Protein AF-0000000066011847 (afdb_homodimer)

pLDDT: mean 89.27, std 14.29, range [45.44, 98.94]

Foldseek 3Di:
DEEEAEEEEADADDPVVVVCVQQVDPLWPDKDKDWDFAADDPPVDPPQWWAKDADVVQLRVQLVVLLVVLVVVAPWRYWYWYAYGGIHGGGGTGIMIMTTDNDHVSRVVSRLSSVLCCLAPRGMWIWDQDPVGTDTDHHDPVSVVSCVVVD/DEEEAEEEEADADDPVVVVCVQQVDPLFPDKDKDWDFAADDPPVDPPQWWAKDADVVQLRVQLVVLLVVLVVVAPWRYWYWYAYGGIHGGGGTGIMIMTTDNDHVSRVVSRLSSVLCCLAPRGMWIWDQDPVGTDIDHHDPVSVVSCVVVD

Secondary structure (DSSP, 8-state):
--EEEEEEESSPP-HHHHHHHHH-STT--EEEEEEEE------SS---EEEEEE-HHHHHHHHHHHHHHHHHHS--SEEEEEEE-EEEETT-EEEEEEEEESSHHHHHHHHHHHHHHHHHHS-EEEEEEETTEEEEE---HHHHHHGGGG-/--EEEEEEESSPP-HHHHHHHHH-STT--EEEEEEEEPPP---SS---EEEEEE-HHHHHHHHHHHHHHHHHHS--SEEEEEEE-EEEETT-EEEEEEEEESSHHHHHHHHHHHHHHHHHHS-EEEEEEETTEEEEE---HHHHHHGGGG-

Radius of gyration: 20.23 Å; Cα contacts (8 Å, |Δi|>4): 617; chains: 2; bounding box: 44×66×40 Å

Sequence (302 aa):
MQQSVIEVQQAPFDQHAIYQWLSEPHSVGATTIFVGKVREMNLGDNVSGLYLEHYPAMTKKALQEIVNQARQRWELQRIAVIHRIGQLHTGDEIVLVGVSSAHRGDAYLANEFIMDYLKTKAPFWKRETTAEGERWIESRESDEQQLEKWRMQQSVIEVQQAPFDQHAIYQWLSEPHSVGATTIFVGKVREMNLGDNVSGLYLEHYPAMTKKALQEIVNQARQRWELQRIAVIHRIGQLHTGDEIVLVGVSSAHRGDAYLANEFIMDYLKTKAPFWKRETTAEGERWIESRESDEQQLEKWR

Structure (mmCIF, N/CA/C/O backbone):
data_AF-0000000066011847-model_v1
#
loop_
_entity.id
_entity.type
_entity.pdbx_description
1 polymer 'Molybdopterin synthase catalytic subunit'
#
loop_
_atom_site.group_PDB
_atom_site.id
_atom_site.type_symbol
_atom_site.label_atom_id
_atom_site.label_alt_id
_atom_site.label_comp_id
_atom_site.label_asym_id
_atom_site.label_entity_id
_atom_site.label_seq_id
_atom_site.pdbx_PDB_ins_code
_atom_site.Cartn_x
_atom_site.Cartn_y
_atom_site.Cartn_z
_atom_site.occupancy
_atom_site.B_iso_or_equiv
_atom_site.auth_seq_id
_atom_site.auth_comp_id
_atom_site.auth_asym_id
_atom_site.auth_atom_id
_atom_site.pdbx_PDB_model_num
ATOM 1 N N . MET A 1 1 ? -20.625 -2.756 2.096 1 66.56 1 MET A N 1
ATOM 2 C CA . MET A 1 1 ? -21.016 -1.365 2.311 1 66.56 1 MET A CA 1
ATOM 3 C C . MET A 1 1 ? -19.797 -0.445 2.254 1 66.56 1 MET A C 1
ATOM 5 O O . MET A 1 1 ? -18.688 -0.847 2.619 1 66.56 1 MET A O 1
ATOM 9 N N . GLN A 1 2 ? -19.875 0.641 1.473 1 77.31 2 GLN A N 1
ATOM 10 C CA . GLN A 1 2 ? -18.875 1.692 1.34 1 77.31 2 GLN A CA 1
ATOM 11 C C . GLN A 1 2 ? -18.734 2.479 2.641 1 77.31 2 GLN A C 1
ATOM 13 O O . GLN A 1 2 ? -19.641 3.201 3.041 1 77.31 2 GLN A O 1
ATOM 18 N N . GLN A 1 3 ? -17.625 2.146 3.393 1 93.94 3 GLN A N 1
ATOM 19 C CA . GLN A 1 3 ? -17.359 2.799 4.672 1 93.94 3 GLN A CA 1
ATOM 20 C C . GLN A 1 3 ? -16 3.496 4.66 1 93.94 3 GLN A C 1
ATOM 22 O O . GLN A 1 3 ? -15.094 3.088 3.932 1 93.94 3 GLN A O 1
ATOM 27 N N . SER A 1 4 ? -15.992 4.609 5.379 1 98.12 4 SER A N 1
ATOM 28 C CA . SER A 1 4 ? -14.727 5.316 5.531 1 98.12 4 SER A CA 1
ATOM 29 C C . SER A 1 4 ? -14.461 5.664 6.992 1 98.12 4 SER A C 1
ATOM 31 O O . SER A 1 4 ? -15.391 5.973 7.738 1 98.12 4 SER A O 1
ATOM 33 N N . VAL A 1 5 ? -13.242 5.559 7.375 1 98.38 5 VAL A N 1
ATOM 34 C CA . VAL A 1 5 ? -12.75 6.09 8.641 1 98.38 5 VAL A CA 1
ATOM 35 C C . VAL A 1 5 ? -11.781 7.234 8.383 1 98.38 5 VAL A C 1
ATOM 37 O O . VAL A 1 5 ? -10.773 7.059 7.688 1 98.38 5 VAL A O 1
ATOM 40 N N . ILE A 1 6 ? -12.086 8.391 8.82 1 98.44 6 ILE A N 1
ATOM 41 C CA . ILE A 1 6 ? -11.234 9.57 8.703 1 98.44 6 ILE A CA 1
ATOM 42 C C . ILE A 1 6 ? -10.961 10.148 10.094 1 98.44 6 ILE A C 1
ATOM 44 O O . ILE A 1 6 ? -11.875 10.641 10.758 1 98.44 6 ILE A O 1
ATOM 48 N N . GLU A 1 7 ? -9.695 10.102 10.516 1 98.25 7 GLU A N 1
ATOM 49 C CA . GLU A 1 7 ? -9.352 10.539 11.867 1 98.25 7 GLU A CA 1
ATOM 50 C C . GLU A 1 7 ? -8.094 11.398 11.867 1 98.25 7 GLU A C 1
ATOM 52 O O . GLU A 1 7 ? -7.137 11.109 11.141 1 98.25 7 GLU A O 1
ATOM 57 N N . VAL A 1 8 ? -8.102 12.43 12.562 1 98.25 8 VAL A N 1
ATOM 58 C CA . VAL A 1 8 ? -6.941 13.227 12.945 1 98.25 8 VAL A CA 1
ATOM 59 C C . VAL A 1 8 ? -6.73 13.141 14.461 1 98.25 8 VAL A C 1
ATOM 61 O O . VAL A 1 8 ? -7.598 13.539 15.234 1 98.25 8 VAL A O 1
ATOM 64 N N . GLN A 1 9 ? -5.523 12.633 14.852 1 98.31 9 GLN A N 1
ATOM 65 C CA . GLN A 1 9 ? -5.367 12.297 16.266 1 98.31 9 GLN A CA 1
ATOM 66 C C . GLN A 1 9 ? -3.912 12.422 16.703 1 98.31 9 GLN A C 1
ATOM 68 O O . GLN A 1 9 ? -3.008 12.461 15.859 1 98.31 9 GLN A O 1
ATOM 73 N N . GLN A 1 10 ? -3.654 12.5 18 1 98 10 GLN A N 1
ATOM 74 C CA . GLN A 1 10 ? -2.295 12.523 18.531 1 98 10 GLN A CA 1
ATOM 75 C C . GLN A 1 10 ? -1.758 11.109 18.719 1 98 10 GLN A C 1
ATOM 77 O O . GLN A 1 10 ? -0.577 10.844 18.484 1 98 10 GLN A O 1
ATOM 82 N N . ALA A 1 11 ? -2.57 10.203 19.125 1 98.44 11 ALA A N 1
ATOM 83 C CA . ALA A 1 11 ? -2.176 8.852 19.5 1 98.44 11 ALA A CA 1
ATOM 84 C C . ALA A 1 11 ? -1.738 8.055 18.266 1 98.44 11 ALA A C 1
ATOM 86 O O . ALA A 1 11 ? -2.24 8.281 17.172 1 98.44 11 ALA A O 1
ATOM 87 N N . PRO A 1 12 ? -0.829 7.094 18.516 1 98.5 12 PRO A N 1
ATOM 88 C CA . PRO A 1 12 ? -0.476 6.207 17.406 1 98.5 12 PRO A CA 1
ATOM 89 C C . PRO A 1 12 ? -1.679 5.438 16.859 1 98.5 12 PRO A C 1
ATOM 91 O O . PRO A 1 12 ? -2.666 5.242 17.562 1 98.5 12 PRO A O 1
ATOM 94 N N . PHE A 1 13 ? -1.688 5.133 15.633 1 98.62 13 PHE A N 1
ATOM 95 C CA . PHE A 1 13 ? -2.691 4.242 15.062 1 98.62 13 PHE A CA 1
ATOM 96 C C . PHE A 1 13 ? -2.166 2.814 14.992 1 98.62 13 PHE A C 1
ATOM 98 O O . PHE A 1 13 ? -0.959 2.584 15.102 1 98.62 13 PHE A O 1
ATOM 105 N N . ASP A 1 14 ? -3.113 1.874 14.867 1 98.62 14 ASP A N 1
ATOM 106 C CA . ASP A 1 14 ? -2.82 0.449 14.75 1 98.62 14 ASP A CA 1
ATOM 107 C C . ASP A 1 14 ? -3.004 -0.036 13.32 1 98.62 14 ASP A C 1
ATOM 109 O O . ASP A 1 14 ? -4.117 -0.376 12.906 1 98.62 14 ASP A O 1
ATOM 113 N N . GLN A 1 15 ? -1.921 -0.114 12.609 1 98.5 15 GLN A N 1
ATOM 114 C CA . GLN A 1 15 ? -1.933 -0.478 11.195 1 98.5 15 GLN A CA 1
ATOM 115 C C . GLN A 1 15 ? -2.559 -1.854 10.984 1 98.5 15 GLN A C 1
ATOM 117 O O . GLN A 1 15 ? -3.273 -2.074 10.008 1 98.5 15 GLN A O 1
ATOM 122 N N . HIS A 1 16 ? -2.295 -2.768 11.883 1 98.5 16 HIS A N 1
ATOM 123 C CA . HIS A 1 16 ? -2.811 -4.129 11.766 1 98.5 16 HIS A CA 1
ATOM 124 C C . HIS A 1 16 ? -4.328 -4.156 11.914 1 98.5 16 HIS A C 1
ATOM 126 O O . HIS A 1 16 ? -5.02 -4.801 11.117 1 98.5 16 HIS A O 1
ATOM 132 N N . ALA A 1 17 ? -4.844 -3.482 12.898 1 98.75 17 ALA A N 1
ATOM 133 C CA . ALA A 1 17 ? -6.289 -3.408 13.102 1 98.75 17 ALA A CA 1
ATOM 134 C C . ALA A 1 17 ? -6.98 -2.777 11.898 1 98.75 17 ALA A C 1
ATOM 136 O O . ALA A 1 17 ? -8.062 -3.215 11.492 1 98.75 17 ALA A O 1
ATOM 137 N N . ILE A 1 18 ? -6.379 -1.786 11.336 1 98.81 18 ILE A N 1
ATOM 138 C CA . ILE A 1 18 ? -6.945 -1.097 10.18 1 98.81 18 ILE A CA 1
ATOM 139 C C . ILE A 1 18 ? -6.957 -2.035 8.969 1 98.81 18 ILE A C 1
ATOM 141 O O . ILE A 1 18 ? -7.941 -2.094 8.234 1 98.81 18 ILE A O 1
ATOM 145 N N . TYR A 1 19 ? -5.895 -2.799 8.797 1 98.81 19 TYR A N 1
ATOM 146 C CA . TYR A 1 19 ? -5.855 -3.77 7.707 1 98.81 19 TYR A CA 1
ATOM 147 C C . TYR A 1 19 ? -6.996 -4.773 7.832 1 98.81 19 TYR A C 1
ATOM 149 O O . TYR A 1 19 ? -7.68 -5.074 6.852 1 98.81 19 TYR A O 1
ATOM 157 N N . GLN A 1 20 ? -7.129 -5.273 9.031 1 98.5 20 GLN A N 1
ATOM 158 C CA . GLN A 1 20 ? -8.18 -6.258 9.258 1 98.5 20 GLN A CA 1
ATOM 159 C C . GLN A 1 20 ? -9.555 -5.688 8.906 1 98.5 20 GLN A C 1
ATOM 161 O O . GLN A 1 20 ? -10.375 -6.367 8.281 1 98.5 20 GLN A O 1
ATOM 166 N N . TRP A 1 21 ? -9.766 -4.48 9.344 1 98.62 21 TRP A N 1
ATOM 167 C CA . TRP A 1 21 ? -11.039 -3.816 9.062 1 98.62 21 TRP A CA 1
ATOM 168 C C . TRP A 1 21 ? -11.219 -3.609 7.559 1 98.62 21 TRP A C 1
ATOM 170 O O . TRP A 1 21 ? -12.297 -3.879 7.016 1 98.62 21 TRP A O 1
ATOM 180 N N . LEU A 1 22 ? -10.188 -3.164 6.836 1 98.62 22 LEU A N 1
ATOM 181 C CA . LEU A 1 22 ? -10.234 -2.898 5.402 1 98.62 22 LEU A CA 1
ATOM 182 C C . LEU A 1 22 ? -10.562 -4.168 4.625 1 98.62 22 LEU A C 1
ATOM 184 O O . LEU A 1 22 ? -11.289 -4.129 3.629 1 98.62 22 LEU A O 1
ATOM 188 N N . SER A 1 23 ? -9.984 -5.266 5.051 1 97.81 23 SER A N 1
ATOM 189 C CA . SER A 1 23 ? -9.984 -6.492 4.258 1 97.81 23 SER A CA 1
ATOM 190 C C . SER A 1 23 ? -11.156 -7.391 4.633 1 97.81 23 SER A C 1
ATOM 192 O O . SER A 1 23 ? -11.344 -8.453 4.039 1 97.81 23 SER A O 1
ATOM 194 N N . GLU A 1 24 ? -11.93 -7.016 5.559 1 96.12 24 GLU A N 1
ATOM 195 C CA . GLU A 1 24 ? -12.945 -7.859 6.184 1 96.12 24 GLU A CA 1
ATOM 196 C C . GLU A 1 24 ? -14.039 -8.234 5.188 1 96.12 24 GLU A C 1
ATOM 198 O O . GLU A 1 24 ? -14.469 -9.391 5.141 1 96.12 24 GLU A O 1
ATOM 203 N N . PRO A 1 25 ? -14.562 -7.27 4.363 1 93.56 25 PRO A N 1
ATOM 204 C CA . PRO A 1 25 ? -15.664 -7.652 3.479 1 93.56 25 PRO A CA 1
ATOM 205 C C . PRO A 1 25 ? -15.273 -8.75 2.488 1 93.56 25 PRO A C 1
ATOM 207 O O . PRO A 1 25 ? -14.148 -8.75 1.978 1 93.56 25 PRO A O 1
ATOM 210 N N . HIS A 1 26 ? -16.141 -9.586 2.137 1 89.06 26 HIS A N 1
ATOM 211 C CA . HIS A 1 26 ? -15.875 -10.734 1.275 1 89.06 26 HIS A CA 1
ATOM 212 C C . HIS A 1 26 ? -15.594 -10.289 -0.157 1 89.06 26 HIS A C 1
ATOM 214 O O . HIS A 1 26 ? -14.938 -11.016 -0.915 1 89.06 26 HIS A O 1
ATOM 220 N N . SER A 1 27 ? -16.094 -9.164 -0.453 1 92.12 27 SER A N 1
ATOM 221 C CA . SER A 1 27 ? -15.961 -8.672 -1.823 1 92.12 27 SER A CA 1
ATOM 222 C C . SER A 1 27 ? -14.578 -8.086 -2.074 1 92.12 27 SER A C 1
ATOM 224 O O . SER A 1 27 ? -14.2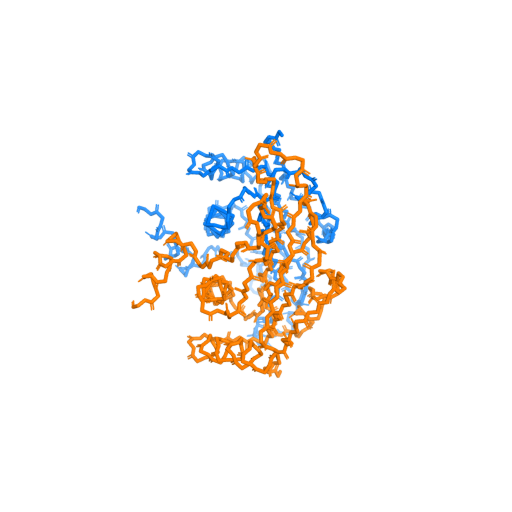5 -7.719 -3.203 1 92.12 27 SER A O 1
ATOM 226 N N . VAL A 1 28 ? -13.773 -8.023 -1.027 1 96 28 VAL A N 1
ATOM 227 C CA . VAL A 1 28 ? -12.453 -7.41 -1.162 1 96 28 VAL A CA 1
ATOM 228 C C . VAL A 1 28 ? -11.492 -8.391 -1.828 1 96 28 VAL A C 1
ATOM 230 O O . VAL A 1 28 ? -11.297 -9.508 -1.341 1 96 28 VAL A O 1
ATOM 233 N N . GLY A 1 29 ? -10.914 -7.926 -2.936 1 97 29 GLY A N 1
ATOM 234 C CA . GLY A 1 29 ? -9.867 -8.672 -3.604 1 97 29 GLY A CA 1
ATOM 235 C C . GLY A 1 29 ? -8.5 -8.031 -3.471 1 97 29 GLY A C 1
ATOM 236 O O . GLY A 1 29 ? -7.477 -8.672 -3.723 1 97 29 GLY A O 1
ATOM 237 N N . ALA A 1 30 ? -8.516 -6.758 -3.088 1 98.44 30 ALA A N 1
ATOM 238 C CA . ALA A 1 30 ? -7.273 -5.992 -3.029 1 98.44 30 ALA A CA 1
ATOM 239 C C . ALA A 1 30 ? -7.309 -4.98 -1.886 1 98.44 30 ALA A C 1
ATOM 241 O O . ALA A 1 30 ? -8.312 -4.293 -1.686 1 98.44 30 ALA A O 1
ATOM 242 N N . THR A 1 31 ? -6.266 -4.906 -1.14 1 98.88 31 THR A N 1
ATOM 243 C CA . THR A 1 31 ? -6.066 -3.887 -0.115 1 98.88 31 THR A CA 1
ATOM 244 C C . THR A 1 31 ? -4.691 -3.246 -0.248 1 98.88 31 THR A C 1
ATOM 246 O O . THR A 1 31 ? -3.68 -3.947 -0.348 1 98.88 31 THR A O 1
ATOM 249 N N . THR A 1 32 ? -4.637 -1.95 -0.307 1 98.94 32 THR A N 1
ATOM 250 C CA . THR A 1 32 ? -3.391 -1.19 -0.293 1 98.94 32 THR A CA 1
ATOM 251 C C . THR A 1 32 ? -3.318 -0.294 0.939 1 98.94 32 THR A C 1
ATOM 253 O O . THR A 1 32 ? -4.266 0.437 1.239 1 98.94 32 THR A O 1
ATOM 256 N N . ILE A 1 33 ? -2.227 -0.355 1.634 1 98.94 33 ILE A N 1
ATOM 257 C CA . ILE A 1 33 ? -1.988 0.506 2.787 1 98.94 33 ILE A CA 1
ATOM 258 C C . ILE A 1 33 ? -0.671 1.257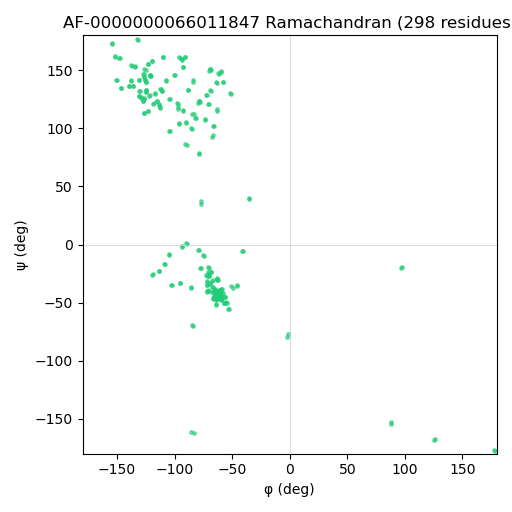 2.607 1 98.94 33 ILE A C 1
ATOM 260 O O . ILE A 1 33 ? 0.341 0.665 2.227 1 98.94 33 ILE A O 1
ATOM 264 N N . PHE A 1 34 ? -0.691 2.48 2.803 1 98.94 34 PHE A N 1
ATOM 265 C CA . PHE A 1 34 ? 0.484 3.34 2.887 1 98.94 34 PHE A CA 1
ATOM 266 C C . PHE A 1 34 ? 0.661 3.879 4.301 1 98.94 34 PHE A C 1
ATOM 268 O O . PHE A 1 34 ? -0.304 4.328 4.926 1 98.94 34 PHE A O 1
ATOM 275 N N . VAL A 1 35 ? 1.83 3.828 4.801 1 98.94 35 VAL A N 1
ATOM 276 C CA . VAL A 1 35 ? 2.174 4.457 6.07 1 98.94 35 VAL A CA 1
ATOM 277 C C . VAL A 1 35 ? 3.385 5.367 5.887 1 98.94 35 VAL A C 1
ATOM 279 O O . VAL A 1 35 ? 4.426 4.934 5.387 1 98.94 35 VAL A O 1
ATOM 282 N N . GLY A 1 36 ? 3.225 6.566 6.277 1 98.5 36 GLY A N 1
ATOM 283 C CA . GLY A 1 36 ? 4.324 7.52 6.293 1 98.5 36 GLY A CA 1
ATOM 284 C C . GLY A 1 36 ? 4.922 7.715 7.676 1 98.5 36 GLY A C 1
ATOM 285 O O . GLY A 1 36 ? 4.207 7.684 8.68 1 98.5 36 GLY A O 1
ATOM 286 N N . LYS A 1 37 ? 6.191 7.941 7.711 1 97 37 LYS A N 1
ATOM 287 C CA . LYS A 1 37 ? 6.918 8.188 8.953 1 97 37 LYS A CA 1
ATOM 288 C C . LYS A 1 37 ? 7.656 9.523 8.906 1 97 37 LYS A C 1
ATOM 290 O O . LYS A 1 37 ? 8.008 10 7.824 1 97 37 LYS A O 1
ATOM 295 N N . VAL A 1 38 ? 7.887 10.039 10.117 1 93.25 38 VAL A N 1
ATOM 296 C CA . VAL A 1 38 ? 8.719 11.227 10.242 1 93.25 38 VAL A CA 1
ATOM 297 C C . VAL A 1 38 ? 10.172 10.875 9.938 1 93.25 38 VAL A C 1
ATOM 299 O O . VAL A 1 38 ? 10.75 9.984 10.562 1 93.25 38 VAL A O 1
ATOM 302 N N . ARG A 1 39 ? 10.742 11.539 8.938 1 85.38 39 ARG A N 1
ATOM 303 C CA . ARG A 1 39 ? 12.125 11.266 8.57 1 85.38 39 ARG A CA 1
ATOM 304 C C . ARG A 1 39 ? 13.086 12.211 9.281 1 85.38 39 ARG A C 1
ATOM 306 O O . ARG A 1 39 ? 12.68 13.266 9.766 1 85.38 39 ARG A O 1
ATOM 313 N N . GLU A 1 40 ? 14.344 11.617 9.281 1 72.62 40 GLU A N 1
ATOM 314 C CA . GLU A 1 40 ? 15.391 12.461 9.844 1 72.62 40 GLU A CA 1
ATOM 315 C C . GLU A 1 40 ? 15.586 13.727 9.016 1 72.62 40 GLU A C 1
ATOM 317 O O . GLU A 1 40 ? 15.609 13.672 7.785 1 72.62 40 GLU A O 1
ATOM 322 N N . MET A 1 41 ? 15.32 14.898 9.523 1 57.75 41 MET A N 1
ATOM 323 C CA . MET A 1 41 ? 15.594 16.172 8.867 1 57.75 41 MET A CA 1
ATOM 324 C C . MET A 1 41 ? 16.984 16.672 9.211 1 57.75 41 MET A C 1
ATOM 326 O O . MET A 1 41 ? 17.406 16.609 10.367 1 57.75 41 MET A O 1
ATOM 330 N N . ASN A 1 42 ? 17.969 16.234 8.477 1 51.66 42 ASN A N 1
ATOM 331 C CA . ASN A 1 42 ? 19.312 16.703 8.773 1 51.66 42 ASN A CA 1
ATOM 332 C C . ASN A 1 42 ? 19.312 18.156 9.234 1 51.66 42 ASN A C 1
ATOM 334 O O . ASN A 1 42 ? 19.625 19.062 8.461 1 51.66 42 ASN A O 1
ATOM 338 N N . LEU A 1 43 ? 18.469 18.594 9.969 1 49.94 43 LEU A N 1
ATOM 339 C CA . LEU A 1 43 ? 18.688 19.969 10.367 1 49.94 43 LEU A CA 1
ATOM 340 C C . LEU A 1 43 ? 19.828 20.062 11.383 1 49.94 43 LEU A C 1
ATOM 342 O O . LEU A 1 43 ? 20.016 19.172 12.203 1 49.94 43 LEU A O 1
ATOM 346 N N . GLY A 1 44 ? 20.906 20.547 10.984 1 45.62 44 GLY A N 1
ATOM 347 C CA . GLY A 1 44 ? 22.031 20.875 11.828 1 45.62 44 GLY A CA 1
ATOM 348 C C . GLY A 1 44 ? 21.781 20.609 13.297 1 45.62 44 GLY A C 1
ATOM 349 O O . GLY A 1 44 ? 22.609 19.984 13.969 1 45.62 44 GLY A O 1
ATOM 350 N N . ASP A 1 45 ? 21 21.547 13.914 1 48.72 45 ASP A N 1
ATOM 351 C CA . ASP A 1 45 ? 20.781 21.422 15.352 1 48.72 45 ASP A CA 1
ATOM 352 C C . ASP A 1 45 ? 19.891 20.219 15.672 1 48.72 45 ASP A C 1
ATOM 354 O O . ASP A 1 45 ? 19.094 19.797 14.836 1 48.72 45 ASP A O 1
ATOM 358 N N . ASN A 1 46 ? 20 19.484 16.859 1 48.38 46 ASN A N 1
ATOM 359 C CA . ASN A 1 46 ? 19.469 18.281 17.5 1 48.38 46 ASN A CA 1
ATOM 360 C C . ASN A 1 46 ? 17.969 18.141 17.266 1 48.38 46 ASN A C 1
ATOM 362 O O . ASN A 1 46 ? 17.266 17.547 18.078 1 48.38 46 ASN A O 1
ATOM 366 N N . VAL A 1 47 ? 17.297 19.078 16.672 1 53.81 47 VAL A N 1
ATOM 367 C CA . VAL A 1 47 ? 15.859 18.906 16.844 1 53.81 47 VAL A CA 1
ATOM 368 C C . VAL A 1 47 ? 15.398 17.656 16.109 1 53.81 47 VAL A C 1
ATOM 370 O O . VAL A 1 47 ? 15.508 17.562 14.891 1 53.81 47 VAL A O 1
ATOM 373 N N . SER A 1 48 ? 15.312 16.422 16.828 1 68.38 48 SER A N 1
ATOM 374 C CA . SER A 1 48 ? 14.969 15.062 16.453 1 68.38 48 SER A CA 1
ATOM 375 C C . SER A 1 48 ? 13.461 14.891 16.297 1 68.38 48 SER A C 1
ATOM 377 O O . SER A 1 48 ? 12.875 13.953 16.828 1 68.38 48 SER A O 1
ATOM 379 N N . GLY A 1 49 ? 12.633 15.992 15.711 1 78.88 49 GLY A N 1
ATOM 380 C CA . GLY A 1 49 ? 11.203 15.789 15.57 1 78.88 49 GLY A CA 1
ATOM 381 C C . GLY A 1 49 ? 10.477 17 15.031 1 78.88 49 GLY A C 1
ATOM 382 O O . GLY A 1 49 ? 11.102 17.922 14.492 1 78.88 49 GLY A O 1
ATOM 383 N N . LEU A 1 50 ? 9.18 16.953 14.914 1 84.62 50 LEU A N 1
ATOM 384 C CA . LEU A 1 50 ? 8.328 18.047 14.438 1 84.62 50 LEU A CA 1
ATOM 385 C C . LEU A 1 50 ? 7.07 18.156 15.289 1 84.62 50 LEU A C 1
ATOM 387 O O . LEU A 1 50 ? 6.73 17.234 16.031 1 84.62 50 LEU A O 1
ATOM 391 N N . TYR A 1 51 ? 6.566 19.406 15.266 1 90.5 51 TYR A N 1
ATOM 392 C CA . TYR A 1 51 ? 5.254 19.625 15.859 1 90.5 51 TYR A CA 1
ATOM 393 C C . TYR A 1 51 ? 4.246 20.062 14.797 1 90.5 51 TYR A C 1
ATOM 395 O O . TYR A 1 51 ? 4.441 21.062 14.125 1 90.5 51 TYR A O 1
ATOM 403 N N . LEU A 1 52 ? 3.141 19.297 14.695 1 93.06 52 LEU A N 1
ATOM 404 C CA . LEU A 1 52 ? 2.139 19.547 13.672 1 93.06 52 LEU A CA 1
ATOM 405 C C . LEU A 1 52 ? 0.843 20.062 14.289 1 93.06 52 LEU A C 1
ATOM 407 O O . LEU A 1 52 ? 0.359 19.516 15.273 1 93.06 52 LEU A O 1
ATOM 411 N N . GLU A 1 53 ? 0.411 21.125 13.641 1 92.25 53 GLU A N 1
ATOM 412 C CA . GLU A 1 53 ? -0.896 21.672 14 1 92.25 53 GLU A CA 1
ATOM 413 C C . GLU A 1 53 ? -1.847 21.656 12.805 1 92.25 53 GLU A C 1
ATOM 415 O O . GLU A 1 53 ? -1.426 21.406 11.68 1 92.25 53 GLU A O 1
ATOM 420 N N . HIS A 1 54 ? -3.182 21.688 13.164 1 92.19 54 HIS A N 1
ATOM 421 C CA . HIS A 1 54 ? -4.188 21.688 12.109 1 92.19 54 HIS A CA 1
ATOM 422 C C . HIS A 1 54 ? -5.422 22.484 12.523 1 92.19 54 HIS A C 1
ATOM 424 O O . HIS A 1 54 ? -5.586 22.812 13.703 1 92.19 54 HIS A O 1
ATOM 430 N N . TYR A 1 55 ? -6.18 22.875 11.539 1 91.5 55 TYR A N 1
ATOM 431 C CA . TYR A 1 55 ? -7.523 23.391 11.781 1 91.5 55 TYR A CA 1
ATOM 432 C C . TYR A 1 55 ? -8.555 22.266 11.75 1 91.5 55 TYR A C 1
ATOM 434 O O . TYR A 1 55 ? -8.969 21.828 10.68 1 91.5 55 TYR A O 1
ATOM 442 N N . PRO A 1 56 ? -8.984 21.906 12.93 1 93.31 56 PRO A N 1
ATOM 443 C CA . PRO A 1 56 ? -9.719 20.641 13.023 1 93.31 56 PRO A CA 1
ATOM 444 C C . PRO A 1 56 ? -10.883 20.547 12.039 1 93.31 56 PRO A C 1
ATOM 446 O O . PRO A 1 56 ? -10.961 19.609 11.25 1 93.31 56 PRO A O 1
ATOM 449 N N . ALA A 1 57 ? -11.789 21.5 12.062 1 92.44 57 ALA A N 1
ATOM 450 C CA . ALA A 1 57 ? -12.977 21.438 11.211 1 92.44 57 ALA A CA 1
ATOM 451 C C . ALA A 1 57 ? -12.586 21.469 9.734 1 92.44 57 ALA A C 1
ATOM 453 O O . ALA A 1 57 ? -13.109 20.703 8.93 1 92.44 57 ALA A O 1
ATOM 454 N N . MET A 1 58 ? -11.695 22.219 9.367 1 94.06 58 MET A N 1
ATOM 455 C CA . MET A 1 58 ? -11.281 22.359 7.977 1 94.06 58 MET A CA 1
ATOM 456 C C . MET A 1 58 ? -10.516 21.125 7.508 1 94.06 58 MET A C 1
ATOM 458 O O . MET A 1 58 ? -10.688 20.688 6.371 1 94.06 58 MET A O 1
ATOM 462 N N . THR A 1 59 ? -9.68 20.656 8.398 1 95.94 59 THR A N 1
ATOM 463 C CA . THR A 1 59 ? -8.883 19.484 8.039 1 95.94 59 THR A CA 1
ATOM 464 C C . THR A 1 59 ? -9.773 18.266 7.781 1 95.94 59 THR A C 1
ATOM 466 O O . THR A 1 59 ? -9.617 17.594 6.77 1 95.94 59 THR A O 1
ATOM 469 N N . LYS A 1 60 ? -10.664 18.031 8.625 1 95.88 60 LYS A N 1
ATOM 470 C CA . LYS A 1 60 ? -11.578 16.891 8.453 1 95.88 60 LYS A CA 1
ATOM 471 C C . LYS A 1 60 ? -12.406 17.047 7.184 1 95.88 60 LYS A C 1
ATOM 473 O O . LYS A 1 60 ? -12.609 16.078 6.449 1 95.88 60 LYS A O 1
ATOM 478 N N . LYS A 1 61 ? -12.898 18.266 7.004 1 96.69 61 LYS A N 1
ATOM 479 C CA . LYS A 1 61 ? -13.672 18.516 5.793 1 96.69 61 LYS A CA 1
ATOM 480 C C . LYS A 1 61 ? -12.836 18.266 4.539 1 96.69 61 LYS A C 1
ATOM 482 O O . LYS A 1 61 ? -13.312 17.656 3.586 1 96.69 61 LYS A O 1
ATOM 487 N N . ALA A 1 62 ? -11.633 18.734 4.527 1 97.12 62 ALA A N 1
ATOM 488 C CA . ALA A 1 62 ? -10.734 18.547 3.391 1 97.12 62 ALA A CA 1
ATOM 489 C C . ALA A 1 62 ? -10.477 17.078 3.131 1 97.12 62 ALA A C 1
ATOM 491 O O . ALA A 1 62 ? -10.539 16.609 1.986 1 97.12 62 ALA A O 1
ATOM 492 N N . LEU A 1 63 ? -10.227 16.344 4.191 1 98.19 63 LEU A N 1
ATOM 493 C CA . LEU A 1 63 ? -9.977 14.906 4.047 1 98.19 63 LEU A CA 1
ATOM 494 C C . LEU A 1 63 ? -11.219 14.188 3.539 1 98.19 63 LEU A C 1
ATOM 496 O O . LEU A 1 63 ? -11.125 13.289 2.697 1 98.19 63 LEU A O 1
ATOM 500 N N . GLN A 1 64 ? -12.344 14.625 4.027 1 98.12 64 GLN A N 1
ATOM 501 C CA . GLN A 1 64 ? -13.602 14.039 3.562 1 98.12 64 GLN A CA 1
ATOM 502 C C . GLN A 1 64 ? -13.812 14.297 2.074 1 98.12 64 GLN A C 1
ATOM 504 O O . GLN A 1 64 ? -14.25 13.414 1.339 1 98.12 64 GLN A O 1
ATOM 509 N N . GLU A 1 65 ? -13.539 15.445 1.672 1 98.31 65 GLU A N 1
ATOM 510 C CA . GLU A 1 65 ? -13.688 15.797 0.263 1 98.31 65 GLU A CA 1
ATOM 511 C C . GLU A 1 65 ? -12.766 14.953 -0.617 1 98.31 65 GLU A C 1
ATOM 513 O O . GLU A 1 65 ? -13.164 14.516 -1.696 1 98.31 65 GLU A O 1
ATOM 518 N N . ILE A 1 66 ? -11.57 14.766 -0.192 1 98.44 66 ILE A N 1
ATOM 519 C CA . ILE A 1 66 ? -10.602 13.953 -0.926 1 98.44 66 ILE A CA 1
ATOM 520 C C . ILE A 1 66 ? -11.125 12.523 -1.057 1 98.44 66 ILE A C 1
ATOM 522 O O . ILE A 1 66 ? -11.094 11.938 -2.143 1 98.44 66 ILE A O 1
ATOM 526 N N . VAL A 1 67 ? -11.633 11.961 0.035 1 98.69 67 VAL A N 1
ATOM 527 C CA . VAL A 1 67 ? -12.164 10.602 0.047 1 98.69 67 VAL A CA 1
ATOM 528 C C . VAL A 1 67 ? -13.375 10.516 -0.871 1 98.69 67 VAL A C 1
ATOM 530 O O . VAL A 1 67 ? -13.523 9.547 -1.625 1 98.69 67 VAL A O 1
ATOM 533 N N . ASN A 1 68 ? -14.211 11.555 -0.841 1 98.38 68 ASN A N 1
ATOM 534 C CA . ASN A 1 68 ? -15.375 11.594 -1.721 1 98.38 68 ASN A CA 1
ATOM 535 C C . ASN A 1 68 ? -14.961 11.586 -3.191 1 98.38 68 ASN A C 1
ATOM 537 O O . ASN A 1 68 ? -15.57 10.883 -4.004 1 98.38 68 ASN A O 1
ATOM 541 N N . GLN A 1 69 ? -13.984 12.32 -3.5 1 98.31 69 GLN A N 1
ATOM 542 C CA . GLN A 1 69 ? -13.492 12.375 -4.875 1 98.31 69 GLN A CA 1
ATOM 543 C C . GLN A 1 69 ? -12.953 11.016 -5.312 1 98.31 69 GLN A C 1
ATOM 545 O O . GLN A 1 69 ? -13.195 10.578 -6.441 1 98.31 69 GLN A O 1
ATOM 550 N N . ALA A 1 70 ? -12.211 10.383 -4.453 1 98.56 70 ALA A N 1
ATOM 551 C CA . ALA A 1 70 ? -11.711 9.055 -4.77 1 98.56 70 ALA A CA 1
ATOM 552 C C . ALA A 1 70 ? -12.859 8.086 -5.059 1 98.56 70 ALA A C 1
ATOM 554 O O . ALA A 1 70 ? -12.805 7.32 -6.023 1 98.56 70 ALA A O 1
ATOM 55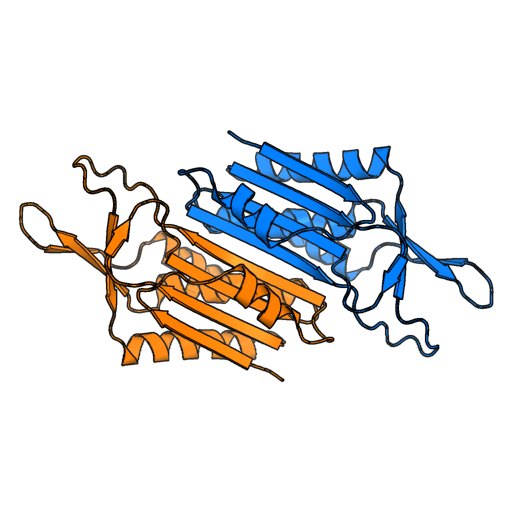5 N N . ARG A 1 71 ? -13.906 8.164 -4.289 1 98.31 71 ARG A N 1
ATOM 556 C CA . ARG A 1 71 ? -15.039 7.254 -4.441 1 98.31 71 ARG A CA 1
ATOM 557 C C . ARG A 1 71 ? -15.805 7.547 -5.727 1 98.31 71 ARG A C 1
ATOM 559 O O . ARG A 1 71 ? -16.484 6.672 -6.262 1 98.31 71 ARG A O 1
ATOM 566 N N . GLN A 1 72 ? -15.727 8.758 -6.141 1 97.94 72 GLN A N 1
ATOM 567 C CA . GLN A 1 72 ? -16.359 9.125 -7.402 1 97.94 72 GLN A CA 1
ATOM 568 C C . GLN A 1 72 ? -15.594 8.547 -8.586 1 97.94 72 GLN A C 1
ATOM 570 O O . GLN A 1 72 ? -16.172 8.25 -9.633 1 97.94 72 GLN A O 1
ATOM 575 N N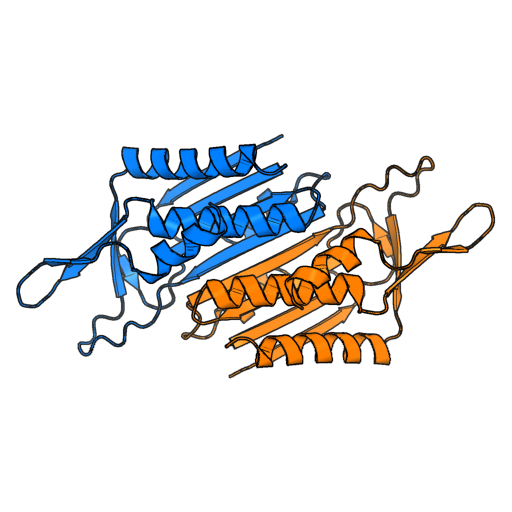 . ARG A 1 73 ? -14.359 8.344 -8.391 1 98 73 ARG A N 1
ATOM 576 C CA . ARG A 1 73 ? -13.492 7.969 -9.508 1 98 73 ARG A CA 1
ATOM 577 C C . ARG A 1 73 ? -13.336 6.457 -9.586 1 98 73 ARG A C 1
ATOM 579 O O . ARG A 1 73 ? -13.156 5.906 -10.68 1 98 73 ARG A O 1
ATOM 586 N N . TRP A 1 74 ? -13.352 5.801 -8.461 1 98.12 74 TRP A N 1
ATOM 587 C CA . TRP A 1 74 ? -13.07 4.371 -8.43 1 98.12 74 TRP A CA 1
ATOM 588 C C . TRP A 1 74 ? -14.078 3.631 -7.559 1 98.12 74 TRP A C 1
ATOM 590 O O . TRP A 1 74 ? -14.703 4.227 -6.676 1 98.12 74 TRP A O 1
ATOM 600 N N . GLU A 1 75 ? -14.297 2.369 -7.844 1 97.69 75 GLU A N 1
ATOM 601 C CA . GLU A 1 75 ? -15.148 1.51 -7.023 1 97.69 75 GLU A CA 1
ATOM 602 C C . GLU A 1 75 ? -14.383 0.972 -5.816 1 97.69 75 GLU A C 1
ATOM 604 O O . GLU A 1 75 ? -13.57 0.054 -5.945 1 97.69 75 GLU A O 1
ATOM 609 N N . LEU A 1 76 ? -14.758 1.493 -4.641 1 98.38 76 LEU A N 1
ATOM 610 C CA . LEU A 1 76 ? -13.992 1.195 -3.434 1 98.38 76 LEU A CA 1
ATOM 611 C C . LEU A 1 76 ? -14.898 0.633 -2.344 1 98.38 76 LEU A C 1
ATOM 613 O O . LEU A 1 76 ? -16.047 1.061 -2.203 1 98.38 76 LEU A O 1
ATOM 617 N N . GLN A 1 77 ? -14.469 -0.299 -1.595 1 97.56 77 GLN A N 1
ATOM 618 C CA . GLN A 1 77 ? -15.219 -0.839 -0.466 1 97.56 77 GLN A CA 1
ATOM 619 C C . GLN A 1 77 ? -15 -0.001 0.791 1 97.56 77 GLN A C 1
ATOM 621 O O . GLN A 1 77 ? -15.898 0.729 1.219 1 97.56 77 GLN A O 1
ATOM 626 N N . ARG A 1 78 ? -13.75 -0.068 1.34 1 98.75 78 ARG A N 1
ATOM 627 C CA . ARG A 1 78 ? -13.484 0.7 2.553 1 98.75 78 ARG A CA 1
ATOM 628 C C . ARG A 1 78 ? -12.25 1.579 2.381 1 98.75 78 ARG A C 1
ATOM 630 O O . ARG A 1 78 ? -11.336 1.235 1.63 1 98.75 78 ARG A O 1
ATOM 637 N N . ILE A 1 79 ? -12.281 2.766 3.039 1 98.88 79 ILE A N 1
ATOM 638 C CA . ILE A 1 79 ? -11.18 3.717 3.029 1 98.88 79 ILE A CA 1
ATOM 639 C C . ILE A 1 79 ? -10.859 4.152 4.457 1 98.88 79 ILE A C 1
ATOM 641 O O . ILE A 1 79 ? -11.766 4.445 5.242 1 98.88 79 ILE A O 1
ATOM 645 N N . ALA A 1 80 ? -9.602 4.137 4.805 1 98.94 80 ALA A N 1
ATOM 646 C CA . ALA A 1 80 ? -9.125 4.699 6.066 1 98.94 80 ALA A CA 1
ATOM 647 C C . ALA A 1 80 ? -8.078 5.785 5.824 1 98.94 80 ALA A C 1
ATOM 649 O O . ALA A 1 80 ? -7.133 5.582 5.062 1 98.94 80 ALA A O 1
ATOM 650 N N . VAL A 1 81 ? -8.258 6.938 6.395 1 98.88 81 VAL A N 1
ATOM 651 C CA . VAL A 1 81 ? -7.277 8.016 6.441 1 98.88 81 VAL A CA 1
ATOM 652 C C . VAL A 1 81 ? -7.059 8.453 7.887 1 98.88 81 VAL A C 1
ATOM 654 O O . VAL A 1 81 ? -7.969 8.992 8.523 1 98.88 81 VAL A O 1
ATOM 657 N N . ILE A 1 82 ? -5.887 8.219 8.398 1 98.81 82 ILE A N 1
ATOM 658 C CA . ILE A 1 82 ? -5.555 8.625 9.758 1 98.81 82 ILE A CA 1
ATOM 659 C C . ILE A 1 82 ? -4.27 9.445 9.75 1 98.81 82 ILE A C 1
ATOM 661 O O . ILE A 1 82 ? -3.24 9 9.242 1 98.81 82 ILE A O 1
ATOM 665 N N . HIS A 1 83 ? -4.309 10.562 10.234 1 98.5 83 HIS A N 1
ATOM 666 C CA . HIS A 1 83 ? -3.156 11.445 10.328 1 98.5 83 HIS A CA 1
ATOM 667 C C . HIS A 1 83 ? -2.92 11.898 11.766 1 98.5 83 HIS A C 1
ATOM 669 O O . HIS A 1 83 ? -3.859 12.281 12.461 1 98.5 83 HIS A O 1
ATOM 675 N N . ARG A 1 84 ? -1.714 11.805 12.148 1 98.31 84 ARG A N 1
ATOM 676 C CA . ARG A 1 84 ? -1.371 12.219 13.508 1 98.31 84 ARG A CA 1
ATOM 677 C C . ARG A 1 84 ? -0.929 13.672 13.547 1 98.31 84 ARG A C 1
ATOM 679 O O . ARG A 1 84 ? -0.425 14.203 12.555 1 98.31 84 ARG A O 1
ATOM 686 N N . ILE A 1 85 ? -1.104 14.328 14.609 1 96.94 85 ILE A N 1
ATOM 687 C CA . ILE A 1 85 ? -0.715 15.703 14.883 1 96.94 85 ILE A CA 1
ATOM 688 C C . ILE A 1 85 ? 0.001 15.781 16.234 1 96.94 85 ILE A C 1
ATOM 690 O O . ILE A 1 85 ? 0.174 14.758 16.906 1 96.94 85 ILE A O 1
ATOM 694 N N . GLY A 1 86 ? 0.488 17 16.578 1 95.88 86 GLY A N 1
ATOM 695 C CA . GLY A 1 86 ? 1.221 17.203 17.812 1 95.88 86 GLY A CA 1
ATOM 696 C C . GLY A 1 86 ? 2.709 16.953 17.672 1 95.88 86 GLY A C 1
ATOM 697 O O . GLY A 1 86 ? 3.287 17.172 16.609 1 95.88 86 GLY A O 1
ATOM 698 N N . GLN A 1 87 ? 3.283 16.578 18.797 1 93.81 87 GLN A N 1
ATOM 699 C CA . GLN A 1 87 ? 4.719 16.328 18.797 1 93.81 87 GLN A CA 1
ATOM 700 C C . GLN A 1 87 ? 5.027 14.945 18.219 1 93.81 87 GLN A C 1
ATOM 702 O O . GLN A 1 87 ? 4.504 13.938 18.703 1 93.81 87 GLN A O 1
ATOM 707 N N . LEU A 1 88 ? 5.82 14.953 17.188 1 94.06 88 LEU A N 1
ATOM 708 C CA . LEU A 1 88 ? 6.277 13.711 16.578 1 94.06 88 LEU A CA 1
ATOM 709 C C . LEU A 1 88 ? 7.801 13.68 16.484 1 94.06 88 LEU A C 1
ATOM 711 O O . LEU A 1 88 ? 8.438 14.719 16.297 1 94.06 88 LEU A O 1
ATOM 715 N N . HIS A 1 89 ? 8.305 12.492 16.672 1 91.75 89 HIS A N 1
ATOM 716 C CA . HIS A 1 89 ? 9.75 12.297 16.594 1 91.75 89 HIS A CA 1
ATOM 717 C C . HIS A 1 89 ? 10.133 11.492 15.359 1 91.75 89 HIS A C 1
ATOM 719 O O . HIS A 1 89 ? 9.289 10.836 14.75 1 91.75 89 HIS A O 1
ATOM 725 N N . THR A 1 90 ? 11.406 11.617 15.039 1 90.69 90 THR A N 1
ATOM 726 C CA . THR A 1 90 ? 11.914 10.82 13.922 1 90.69 90 THR A CA 1
ATOM 727 C C . THR A 1 90 ? 11.555 9.352 14.102 1 90.69 90 THR A C 1
ATOM 729 O O . THR A 1 90 ? 11.719 8.797 15.195 1 90.69 90 THR A O 1
ATOM 732 N N . GLY A 1 91 ? 10.977 8.742 13.008 1 93.25 91 GLY A N 1
ATOM 733 C CA . GLY A 1 91 ? 10.609 7.332 13.055 1 93.25 91 GLY A CA 1
ATOM 734 C C . GLY A 1 91 ? 9.148 7.105 13.391 1 93.25 91 GLY A C 1
ATOM 735 O O . GLY A 1 91 ? 8.625 6.012 13.188 1 93.25 91 GLY A O 1
ATOM 736 N N . ASP A 1 92 ? 8.523 8.172 14.008 1 95.94 92 ASP A N 1
ATOM 737 C CA . ASP A 1 92 ? 7.102 8.039 14.312 1 95.94 92 ASP A CA 1
ATOM 738 C C . ASP A 1 92 ? 6.273 7.887 13.039 1 95.94 92 ASP A C 1
ATOM 740 O O . ASP A 1 92 ? 6.539 8.555 12.039 1 95.94 92 ASP A O 1
ATOM 744 N N . GLU A 1 93 ? 5.277 7 13.086 1 98.12 93 GLU A N 1
ATOM 745 C CA . GLU A 1 93 ? 4.258 6.977 12.047 1 98.12 93 GLU A CA 1
ATOM 746 C C . GLU A 1 93 ? 3.367 8.219 12.109 1 98.12 93 GLU A C 1
ATOM 748 O O . GLU A 1 93 ? 2.867 8.57 13.18 1 98.12 93 GLU A O 1
ATOM 753 N N . ILE A 1 94 ? 3.16 8.836 10.984 1 97.69 94 ILE A N 1
ATOM 754 C CA . ILE A 1 94 ? 2.469 10.117 11.023 1 97.69 94 ILE A CA 1
ATOM 755 C C . ILE A 1 94 ? 1.173 10.031 10.219 1 97.69 94 ILE A C 1
ATOM 757 O O . ILE A 1 94 ? 0.205 10.734 10.516 1 97.69 94 ILE A O 1
ATOM 761 N N . VAL A 1 95 ? 1.109 9.141 9.258 1 98.75 95 VAL A N 1
ATOM 762 C CA . VAL A 1 95 ? -0.08 9.086 8.414 1 98.75 95 VAL A CA 1
ATOM 763 C C . VAL A 1 95 ? -0.292 7.66 7.914 1 98.75 95 VAL A C 1
ATOM 765 O O . VAL A 1 95 ? 0.673 6.945 7.637 1 98.75 95 VAL A O 1
ATOM 768 N N . LEU A 1 96 ? -1.524 7.199 7.836 1 98.94 96 LEU A N 1
ATOM 769 C CA . LEU A 1 96 ? -1.949 5.949 7.211 1 98.94 96 LEU A CA 1
ATOM 770 C C . LEU A 1 96 ? -3.094 6.191 6.234 1 98.94 96 LEU A C 1
ATOM 772 O O . LEU A 1 96 ? -4.078 6.848 6.578 1 98.94 96 LEU A O 1
ATOM 776 N N . VAL A 1 97 ? -2.947 5.766 5.055 1 98.94 97 VAL A N 1
ATOM 777 C CA . VAL A 1 97 ? -4.027 5.668 4.078 1 98.94 97 VAL A CA 1
ATOM 778 C C . VAL A 1 97 ? -4.227 4.211 3.668 1 98.94 97 VAL A C 1
ATOM 780 O O . VAL A 1 97 ? -3.283 3.553 3.223 1 98.94 97 VAL A O 1
ATOM 783 N N . GLY A 1 98 ? -5.387 3.691 3.861 1 98.94 98 GLY A N 1
ATOM 784 C CA . GLY A 1 98 ? -5.762 2.348 3.455 1 98.94 98 GLY A CA 1
ATOM 785 C C . GLY A 1 98 ? -6.996 2.314 2.574 1 98.94 98 GLY A C 1
ATOM 786 O O . GLY A 1 98 ? -7.957 3.051 2.814 1 98.94 98 GLY A O 1
ATOM 787 N N . VAL A 1 99 ? -6.949 1.454 1.56 1 98.94 99 VAL A N 1
ATOM 788 C CA . VAL A 1 99 ? -8.062 1.328 0.628 1 98.94 99 VAL A CA 1
ATOM 789 C C . VAL A 1 99 ? -8.281 -0.143 0.279 1 98.94 99 VAL A C 1
ATOM 791 O O . VAL A 1 99 ? -7.32 -0.88 0.044 1 98.94 99 VAL A O 1
ATOM 794 N N . SER A 1 100 ? -9.492 -0.546 0.258 1 98.69 100 SER A N 1
ATOM 795 C CA . SER A 1 100 ? -9.828 -1.868 -0.258 1 98.69 100 SER A CA 1
ATOM 796 C C . SER A 1 100 ? -10.812 -1.771 -1.419 1 98.69 100 SER A C 1
ATOM 798 O O . SER A 1 100 ? -11.672 -0.888 -1.438 1 98.69 100 SER A O 1
ATOM 800 N N . SER A 1 101 ? -10.688 -2.631 -2.324 1 98 101 SER A N 1
ATOM 801 C CA . SER A 1 101 ? -11.523 -2.73 -3.514 1 98 101 SER A CA 1
ATOM 802 C C . SER A 1 101 ? -11.547 -4.156 -4.055 1 98 101 SER A C 1
ATOM 804 O O . SER A 1 101 ? -10.859 -5.035 -3.533 1 98 101 SER A O 1
ATOM 806 N N . ALA A 1 102 ? -12.391 -4.352 -5.031 1 95.19 102 ALA A N 1
ATOM 807 C CA . ALA A 1 102 ? -12.461 -5.668 -5.66 1 95.19 102 ALA A CA 1
ATOM 808 C C . ALA A 1 102 ? -11.227 -5.938 -6.512 1 95.19 102 ALA A C 1
ATOM 810 O O . ALA A 1 102 ? -10.75 -7.07 -6.582 1 95.19 102 ALA A O 1
ATOM 811 N N . HIS A 1 103 ? -10.648 -4.875 -7.086 1 95.5 103 HIS A N 1
ATOM 812 C CA . HIS A 1 103 ? -9.539 -5.023 -8.023 1 95.5 103 HIS A CA 1
ATOM 813 C C . HIS A 1 103 ? -8.344 -4.172 -7.598 1 95.5 103 HIS A C 1
ATOM 815 O O . HIS A 1 103 ? -8.516 -3.053 -7.109 1 95.5 103 HIS A O 1
ATOM 821 N N . ARG A 1 104 ? -7.148 -4.695 -7.988 1 97.06 104 ARG A N 1
ATOM 822 C CA . ARG A 1 104 ? -5.93 -4.074 -7.477 1 97.06 104 ARG A CA 1
ATOM 823 C C . ARG A 1 104 ? -5.75 -2.67 -8.039 1 97.06 104 ARG A C 1
ATOM 825 O O . ARG A 1 104 ? -5.273 -1.771 -7.348 1 97.06 104 ARG A O 1
ATOM 832 N N . GLY A 1 105 ? -6.129 -2.467 -9.297 1 97.12 105 GLY A N 1
ATOM 833 C CA . GLY A 1 105 ? -5.941 -1.165 -9.922 1 97.12 105 GLY A CA 1
ATOM 834 C C . GLY A 1 105 ? -6.602 -0.037 -9.156 1 97.12 105 GLY A C 1
ATOM 835 O O . GLY A 1 105 ? -5.977 0.988 -8.883 1 97.12 105 GLY A O 1
ATOM 836 N N . ASP A 1 106 ? -7.867 -0.227 -8.836 1 98.25 106 ASP A N 1
ATOM 837 C CA . ASP A 1 106 ? -8.609 0.784 -8.094 1 98.25 106 ASP A CA 1
ATOM 838 C C . ASP A 1 106 ? -7.965 1.056 -6.734 1 98.25 106 ASP A C 1
ATOM 840 O O . ASP A 1 106 ? -7.879 2.207 -6.301 1 98.25 106 ASP A O 1
ATOM 844 N N . ALA A 1 107 ? -7.578 0.014 -6.043 1 98.69 107 ALA A N 1
ATOM 845 C CA . ALA A 1 107 ? -6.961 0.161 -4.727 1 98.69 107 ALA A CA 1
ATOM 846 C C . ALA A 1 107 ? -5.684 0.991 -4.809 1 98.69 107 ALA A C 1
ATOM 848 O O . ALA A 1 107 ? -5.473 1.901 -4.004 1 98.69 107 ALA A O 1
ATOM 849 N N . TYR A 1 108 ? -4.84 0.685 -5.832 1 98.56 108 TYR A N 1
ATOM 850 C CA . TYR A 1 108 ? -3.592 1.419 -6.012 1 98.56 108 TYR A CA 1
ATOM 851 C C . TYR A 1 108 ? -3.863 2.883 -6.34 1 98.56 108 TYR A C 1
ATOM 853 O O . TYR A 1 108 ? -3.322 3.781 -5.691 1 98.56 108 TYR A O 1
ATOM 861 N N . LEU A 1 109 ? -4.672 3.105 -7.301 1 98.31 109 LEU A N 1
ATOM 862 C CA . LEU A 1 109 ? -4.898 4.457 -7.801 1 98.31 109 LEU A CA 1
ATOM 863 C C . LEU A 1 109 ? -5.551 5.328 -6.73 1 98.31 109 LEU A C 1
ATOM 865 O O . LEU A 1 109 ? -5.117 6.461 -6.5 1 98.31 109 LEU A O 1
ATOM 869 N N . ALA A 1 110 ? -6.523 4.816 -6.113 1 98.81 110 ALA A N 1
ATOM 870 C CA . ALA A 1 110 ? -7.223 5.594 -5.09 1 98.81 110 ALA A CA 1
ATOM 871 C C . ALA A 1 110 ? -6.297 5.906 -3.916 1 98.81 110 ALA A C 1
ATOM 873 O O . ALA A 1 110 ? -6.316 7.02 -3.385 1 98.81 110 ALA A O 1
ATOM 874 N N . ASN A 1 111 ? -5.547 4.91 -3.461 1 98.94 111 ASN A N 1
ATOM 875 C CA . ASN A 1 111 ? -4.633 5.117 -2.34 1 98.94 111 ASN A CA 1
ATOM 876 C C . ASN A 1 111 ? -3.637 6.234 -2.627 1 98.94 111 ASN A C 1
ATOM 878 O O . ASN A 1 111 ? -3.5 7.168 -1.833 1 98.94 111 ASN A O 1
ATOM 882 N N . GLU A 1 112 ? -2.996 6.125 -3.789 1 98.69 112 GLU A N 1
ATOM 883 C CA . GLU A 1 112 ? -2.006 7.129 -4.168 1 98.69 112 GLU A CA 1
ATOM 884 C C . GLU A 1 112 ? -2.658 8.492 -4.371 1 98.69 112 GLU A C 1
ATOM 886 O O . GLU A 1 112 ? -2.102 9.516 -3.969 1 98.69 112 GLU A O 1
ATOM 891 N N . PHE A 1 113 ? -3.805 8.508 -4.996 1 98.69 113 PHE A N 1
ATOM 892 C CA . PHE A 1 113 ? -4.566 9.734 -5.191 1 98.69 113 PHE A CA 1
ATOM 893 C C . PHE A 1 113 ? -4.828 10.43 -3.861 1 98.69 113 PHE A C 1
ATOM 895 O O . PHE A 1 113 ? -4.566 11.625 -3.717 1 98.69 113 PHE A O 1
ATOM 902 N N . ILE A 1 114 ? -5.32 9.703 -2.879 1 98.81 114 ILE A N 1
ATOM 903 C CA . ILE A 1 114 ? -5.66 10.258 -1.571 1 98.81 114 ILE A CA 1
ATOM 904 C C . ILE A 1 114 ? -4.402 10.812 -0.905 1 98.81 114 ILE A C 1
ATOM 906 O O . ILE A 1 114 ? -4.41 11.922 -0.372 1 98.81 114 ILE A O 1
ATOM 910 N N . MET A 1 115 ? -3.332 10.094 -0.983 1 98.38 115 MET A N 1
ATOM 911 C CA . MET A 1 115 ? -2.08 10.539 -0.376 1 98.38 115 MET A CA 1
ATOM 912 C C . MET A 1 115 ? -1.588 11.828 -1.027 1 98.38 115 MET A C 1
ATOM 914 O O . MET A 1 115 ? -1.165 12.75 -0.335 1 98.38 115 MET A O 1
ATOM 918 N N . ASP A 1 116 ? -1.606 11.836 -2.375 1 97.38 116 ASP A N 1
ATOM 919 C CA . ASP A 1 116 ? -1.12 13.008 -3.1 1 97.38 116 ASP A CA 1
ATOM 920 C C . ASP A 1 116 ? -1.923 14.25 -2.732 1 97.38 116 ASP A C 1
ATOM 922 O O . ASP A 1 116 ? -1.351 15.312 -2.486 1 97.38 116 ASP A O 1
ATOM 926 N N . TYR A 1 117 ? -3.174 14.125 -2.713 1 97.19 117 TYR A N 1
ATOM 927 C CA . TYR A 1 117 ? -4.02 15.266 -2.406 1 97.19 117 TYR A CA 1
ATOM 928 C C . TYR A 1 117 ? -3.91 15.648 -0.934 1 97.19 117 TYR A C 1
ATOM 930 O O . TYR A 1 117 ? -3.943 16.828 -0.587 1 97.19 117 TYR A O 1
ATOM 938 N N . LEU A 1 118 ? -3.834 14.664 -0.03 1 96.88 118 LEU A N 1
ATOM 939 C CA . LEU A 1 118 ? -3.652 14.93 1.393 1 96.88 118 LEU A CA 1
ATOM 940 C C . LEU A 1 118 ? -2.393 15.758 1.631 1 96.88 118 LEU A C 1
ATOM 942 O O . LEU A 1 118 ? -2.43 16.766 2.348 1 96.88 118 LEU A O 1
ATOM 946 N N . LYS A 1 119 ? -1.318 15.383 0.981 1 94.19 119 LYS A N 1
ATOM 947 C CA . LYS A 1 119 ? -0.032 16.047 1.183 1 94.19 119 LYS A CA 1
ATOM 948 C C . L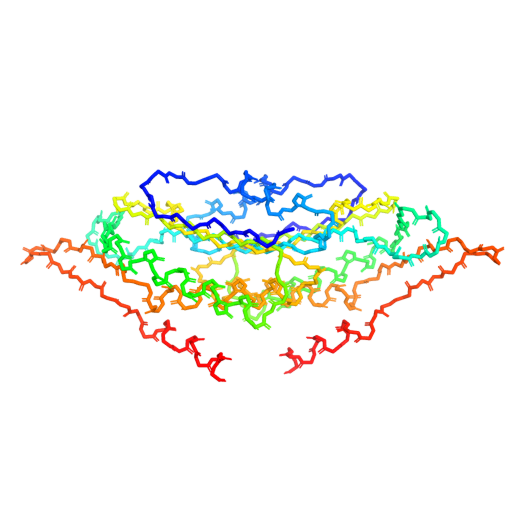YS A 1 119 ? -0.056 17.469 0.636 1 94.19 119 LYS A C 1
ATOM 950 O O . LYS A 1 119 ? 0.678 18.344 1.115 1 94.19 119 LYS A O 1
ATOM 955 N N . THR A 1 120 ? -0.94 17.688 -0.286 1 90.94 120 THR A N 1
ATOM 956 C CA . THR A 1 120 ? -0.922 18.984 -0.979 1 90.94 120 THR A CA 1
ATOM 957 C C . THR A 1 120 ? -2.027 19.891 -0.455 1 90.94 120 THR A C 1
ATOM 959 O O . THR A 1 120 ? -1.825 21.094 -0.308 1 90.94 120 THR A O 1
ATOM 962 N N . LYS A 1 121 ? -3.188 19.312 -0.09 1 91.25 121 LYS A N 1
ATOM 963 C CA . LYS A 1 121 ? -4.371 20.141 0.115 1 91.25 121 LYS A CA 1
ATOM 964 C C . LYS A 1 121 ? -4.797 20.141 1.58 1 91.25 121 LYS A C 1
ATOM 966 O O . LYS A 1 121 ? -5.566 21 2.01 1 91.25 121 LYS A O 1
ATOM 971 N N . ALA A 1 122 ? -4.43 19.172 2.328 1 91.19 122 ALA A N 1
ATOM 972 C CA . ALA A 1 122 ? -4.875 19.109 3.717 1 91.19 122 ALA A CA 1
ATOM 973 C C . ALA A 1 122 ? -4.16 20.156 4.566 1 91.19 122 ALA A C 1
ATOM 975 O O . ALA A 1 122 ? -2.93 20.266 4.527 1 91.19 122 ALA A O 1
ATOM 976 N N . PRO A 1 123 ? -4.852 20.938 5.301 1 90.56 123 PRO A N 1
ATOM 977 C CA . PRO A 1 123 ? -4.262 22.062 6.039 1 90.56 123 PRO A CA 1
ATOM 978 C C . PRO A 1 123 ? -3.559 21.625 7.32 1 90.56 123 PRO A C 1
ATOM 980 O O . PRO A 1 123 ? -4.105 21.766 8.414 1 90.56 123 PRO A O 1
ATOM 983 N N . PHE A 1 124 ? -2.471 21.125 7.242 1 91.81 124 PHE A N 1
ATOM 984 C CA . PHE A 1 124 ? -1.537 20.859 8.336 1 91.81 124 PHE A CA 1
ATOM 985 C C . PHE A 1 124 ? -0.362 21.828 8.281 1 91.81 124 PHE A C 1
ATOM 987 O O . PHE A 1 124 ? 0.117 22.172 7.199 1 91.81 124 PHE A O 1
ATOM 994 N N . TRP A 1 125 ? 0.119 22.312 9.344 1 86.94 125 TRP A N 1
ATOM 995 C CA . TRP A 1 125 ? 1.303 23.172 9.305 1 86.94 125 TRP A CA 1
ATOM 996 C C . TRP A 1 125 ? 2.264 22.812 10.438 1 86.94 125 TRP A C 1
ATOM 998 O O . TRP A 1 125 ? 1.843 22.328 11.484 1 86.94 125 TRP A O 1
ATOM 1008 N N . LYS A 1 126 ? 3.52 22.875 10.102 1 82.25 126 LYS A N 1
ATOM 1009 C CA . LYS A 1 126 ? 4.602 22.531 11.023 1 82.25 126 LYS A CA 1
ATOM 1010 C C . LYS A 1 126 ? 5.039 23.75 11.836 1 82.25 126 LYS A C 1
ATOM 1012 O O . LYS A 1 126 ? 5.207 24.844 11.281 1 82.25 126 LYS A O 1
ATOM 1017 N N . ARG A 1 127 ? 5.133 23.469 13.062 1 75.81 127 ARG A N 1
ATOM 1018 C CA . ARG A 1 127 ? 5.684 24.531 13.906 1 75.81 127 ARG A CA 1
ATOM 1019 C C . ARG A 1 127 ? 7.18 24.328 14.125 1 75.81 127 ARG A C 1
ATOM 1021 O O . ARG A 1 127 ? 7.609 23.266 14.609 1 75.81 127 ARG A O 1
ATOM 1028 N N . GLU A 1 128 ? 8.008 25.078 13.477 1 64 128 GLU A N 1
ATOM 1029 C CA . GLU A 1 128 ? 9.438 25.047 13.781 1 64 128 GLU A CA 1
ATOM 1030 C C . GLU A 1 128 ? 9.82 26.188 14.711 1 64 128 GLU A C 1
ATOM 1032 O O . GLU A 1 128 ? 9.328 27.312 14.57 1 64 128 GLU A O 1
ATOM 1037 N N . THR A 1 129 ? 10.352 25.766 15.797 1 58.5 129 THR A N 1
ATOM 1038 C CA . THR A 1 129 ? 10.891 26.781 16.688 1 58.5 129 THR A CA 1
ATOM 1039 C C . THR A 1 129 ? 12.32 27.141 16.281 1 58.5 129 THR A C 1
ATOM 1041 O O . THR A 1 129 ? 13.195 26.281 16.234 1 58.5 129 THR A O 1
ATOM 1044 N N . THR A 1 130 ? 12.523 28.172 15.609 1 55.53 130 THR A N 1
ATOM 1045 C CA . THR A 1 130 ? 13.867 28.672 15.328 1 55.53 130 THR A CA 1
ATOM 1046 C C . THR A 1 130 ? 14.312 29.656 16.406 1 55.53 130 THR A C 1
ATOM 1048 O O . THR A 1 130 ? 13.539 30.016 17.281 1 55.53 130 THR A O 1
ATOM 1051 N N . ALA A 1 131 ? 15.656 29.891 16.484 1 60.31 131 ALA A N 1
ATOM 1052 C CA . ALA A 1 131 ? 16.219 30.922 17.375 1 60.31 131 ALA A CA 1
ATOM 1053 C C . ALA A 1 131 ? 15.43 32.219 17.266 1 60.31 131 ALA A C 1
ATOM 1055 O O . ALA A 1 131 ? 15.352 33 18.219 1 60.31 131 ALA A O 1
ATOM 1056 N N . GLU A 1 132 ? 15.016 32.469 16.141 1 59.22 132 GLU A N 1
ATOM 1057 C CA . GLU A 1 132 ? 14.344 33.75 15.867 1 59.22 132 GLU A CA 1
ATOM 1058 C C . GLU A 1 132 ? 12.844 33.656 16.109 1 59.22 132 GLU A C 1
ATOM 1060 O O . GLU A 1 132 ? 12.117 34.625 15.969 1 59.22 132 GLU A O 1
ATOM 1065 N N . GLY A 1 133 ? 12.453 32.5 16.516 1 60.5 133 GLY A N 1
ATOM 1066 C CA . GLY A 1 133 ? 11.039 32.312 16.766 1 60.5 133 GLY A CA 1
ATOM 1067 C C . GLY A 1 133 ? 10.445 31.141 16.016 1 60.5 133 GLY A C 1
ATOM 1068 O O . GLY A 1 133 ? 11.18 30.25 15.57 1 60.5 133 GLY A O 1
ATOM 1069 N N . GLU A 1 134 ? 9.117 31.062 16 1 59.62 134 GLU A N 1
ATOM 1070 C CA . GLU A 1 134 ? 8.375 29.938 15.406 1 59.62 134 GLU A CA 1
ATOM 1071 C C . GLU A 1 134 ? 8.211 30.125 13.898 1 59.62 134 GLU A C 1
ATOM 1073 O O . GLU A 1 134 ? 7.949 31.234 13.43 1 59.62 134 GLU A O 1
ATOM 1078 N N . ARG A 1 135 ? 8.852 29.297 13.039 1 61.12 135 ARG A N 1
ATOM 1079 C CA . ARG A 1 135 ? 8.664 29.344 11.594 1 61.12 135 ARG A CA 1
ATOM 1080 C C . ARG A 1 135 ? 7.781 28.188 11.117 1 61.12 135 ARG A C 1
ATOM 1082 O O . ARG A 1 135 ? 7.91 27.062 11.594 1 61.12 135 ARG A O 1
ATOM 1089 N N . TRP A 1 136 ? 6.652 28.641 10.367 1 59.59 136 TRP A N 1
ATOM 1090 C CA . TRP A 1 136 ? 5.688 27.688 9.82 1 59.59 136 TRP A CA 1
ATOM 1091 C C . TRP A 1 136 ? 6.059 27.297 8.398 1 59.59 136 TRP A C 1
ATOM 1093 O O . TRP A 1 136 ? 6.43 28.141 7.586 1 59.59 136 TRP A O 1
ATOM 1103 N N . ILE A 1 137 ? 6.359 26.016 8.312 1 59.75 137 ILE A N 1
ATOM 1104 C CA . ILE A 1 137 ? 6.68 25.516 6.984 1 59.75 137 ILE A CA 1
ATOM 1105 C C . ILE A 1 137 ? 5.445 24.859 6.367 1 59.75 137 ILE A C 1
ATOM 1107 O O . ILE A 1 137 ? 4.801 24.016 6.996 1 59.75 137 ILE A O 1
ATOM 1111 N N . GLU A 1 138 ? 5.008 25.516 5.219 1 58.56 138 GLU A N 1
ATOM 1112 C CA . GLU A 1 138 ? 3.859 25.016 4.469 1 58.56 138 GLU A CA 1
ATOM 1113 C C . GLU A 1 138 ? 4.266 23.906 3.504 1 58.56 138 GLU A C 1
ATOM 1115 O O . GLU A 1 138 ? 5.43 23.5 3.473 1 58.56 138 GLU A O 1
ATOM 1120 N N . SER A 1 139 ? 3.457 23.594 2.512 1 62.62 139 SER A N 1
ATOM 1121 C CA . SER A 1 139 ? 3.451 22.547 1.5 1 62.62 139 SER A CA 1
ATOM 1122 C C . SER A 1 139 ? 4.723 22.578 0.661 1 62.62 139 SER A C 1
ATOM 1124 O O . SER A 1 139 ? 5.316 23.641 0.461 1 62.62 139 SER A O 1
ATOM 1126 N N . ARG A 1 140 ? 5.305 21.375 0.312 1 67.88 140 ARG A N 1
ATOM 1127 C CA . ARG A 1 140 ? 6.496 21.234 -0.521 1 67.88 140 ARG A CA 1
ATOM 1128 C C . ARG A 1 140 ? 6.133 21.266 -2.002 1 67.88 140 ARG A C 1
ATOM 1130 O O . ARG A 1 140 ? 5.086 20.75 -2.4 1 67.88 140 ARG A O 1
ATOM 1137 N N . GLU A 1 141 ? 6.926 21.922 -2.84 1 67.31 141 GLU A N 1
ATOM 1138 C CA . GLU A 1 141 ? 6.797 21.953 -4.293 1 67.31 141 GLU A CA 1
ATOM 1139 C C . GLU A 1 141 ? 6.652 20.547 -4.871 1 67.31 141 GLU A C 1
ATOM 1141 O O . GLU A 1 141 ? 5.891 20.344 -5.816 1 67.31 141 GLU A O 1
ATOM 1146 N N . SER A 1 142 ? 7.316 19.609 -4.352 1 73.81 142 SER A N 1
ATOM 1147 C CA . SER A 1 142 ? 7.254 18.219 -4.828 1 73.81 142 SER A CA 1
ATOM 1148 C C . SER A 1 142 ? 5.848 17.656 -4.676 1 73.81 142 SER A C 1
ATOM 1150 O O . SER A 1 142 ? 5.391 16.891 -5.527 1 73.81 142 SER A O 1
ATOM 1152 N N . ASP A 1 143 ? 5.141 18.078 -3.746 1 82.88 143 ASP A N 1
ATOM 1153 C CA . ASP A 1 143 ? 3.773 17.609 -3.533 1 82.88 143 ASP A CA 1
ATOM 1154 C C . ASP A 1 143 ? 2.832 18.156 -4.602 1 82.88 143 ASP A C 1
ATOM 1156 O O . ASP A 1 143 ? 1.951 17.438 -5.09 1 82.88 143 ASP A O 1
ATOM 1160 N N . GLU A 1 144 ? 3.113 19.375 -5.02 1 81.5 144 GLU A N 1
ATOM 1161 C CA . GLU A 1 144 ? 2.281 19.969 -6.055 1 81.5 144 GLU A CA 1
ATOM 1162 C C . GLU A 1 144 ? 2.473 19.281 -7.398 1 81.5 144 GLU A C 1
ATOM 1164 O O . GLU A 1 144 ? 1.519 19.109 -8.156 1 81.5 144 GLU A O 1
ATOM 1169 N N . GLN A 1 145 ? 3.641 18.828 -7.66 1 81.5 145 GLN A N 1
ATOM 1170 C CA . GLN A 1 145 ? 3.947 18.141 -8.906 1 81.5 145 GLN A CA 1
ATOM 1171 C C . GLN A 1 145 ? 3.225 16.797 -8.984 1 81.5 145 GLN A C 1
ATOM 1173 O O . GLN A 1 145 ? 2.799 16.375 -10.062 1 81.5 145 GLN A O 1
ATOM 1178 N N . GLN A 1 146 ? 3.035 16.219 -7.887 1 83.75 146 GLN A N 1
ATOM 1179 C CA . GLN A 1 146 ? 2.387 14.914 -7.855 1 83.75 146 GLN A CA 1
ATOM 1180 C C . GLN A 1 146 ? 0.91 15.023 -8.227 1 83.75 146 GLN A C 1
ATOM 1182 O O . GLN A 1 146 ? 0.3 14.047 -8.664 1 83.75 146 GLN A O 1
ATOM 1187 N N . LEU A 1 147 ? 0.362 16.156 -8.125 1 87.5 147 LEU A N 1
ATOM 1188 C CA . LEU A 1 147 ? -1.054 16.344 -8.43 1 87.5 147 LEU A CA 1
ATOM 1189 C C . LEU A 1 147 ? -1.289 16.375 -9.938 1 87.5 147 LEU A C 1
ATOM 1191 O O . LEU A 1 147 ? -2.408 16.156 -10.398 1 87.5 147 LEU A O 1
ATOM 1195 N N . GLU A 1 148 ? -0.268 16.641 -10.641 1 86.06 148 GLU A N 1
ATOM 1196 C CA . GLU A 1 148 ? -0.383 16.812 -12.086 1 86.06 148 GLU A CA 1
ATOM 1197 C C . GLU A 1 148 ? -0.849 15.531 -12.766 1 86.06 148 GLU A C 1
ATOM 1199 O O . GLU A 1 148 ? -1.561 15.57 -13.773 1 86.06 148 GLU A O 1
ATOM 1204 N N . LYS A 1 149 ? -0.547 14.453 -12.203 1 87.69 149 LYS A N 1
ATOM 1205 C CA . LYS A 1 149 ? -0.884 13.18 -12.828 1 87.69 149 LYS A CA 1
ATOM 1206 C C . LYS A 1 149 ? -2.373 12.875 -12.688 1 87.69 149 LYS A C 1
ATOM 1208 O O . LYS A 1 149 ? -2.893 11.969 -13.344 1 87.69 149 LYS A O 1
ATOM 1213 N N . TRP A 1 150 ? -3.018 13.633 -11.93 1 91.25 150 TRP A N 1
ATOM 1214 C CA . TRP A 1 150 ? -4.426 13.336 -11.688 1 91.25 150 TRP A CA 1
ATOM 1215 C C . TRP A 1 150 ? -5.324 14.305 -12.453 1 91.25 150 TRP A C 1
ATOM 1217 O O . TRP A 1 150 ? -6.551 14.203 -12.391 1 91.25 150 TRP A O 1
ATOM 1227 N N . ARG A 1 151 ? -4.746 15.32 -13.047 1 83.5 151 ARG A N 1
ATOM 1228 C CA . ARG A 1 151 ? -5.5 16.281 -13.844 1 83.5 151 ARG A CA 1
ATOM 1229 C C . ARG A 1 151 ? -5.977 15.664 -15.148 1 83.5 151 ARG A C 1
ATOM 1231 O O . ARG A 1 151 ? -5.316 14.781 -15.703 1 83.5 151 ARG A O 1
ATOM 1238 N N . MET B 1 1 ? 20.359 -1.039 4.926 1 65.88 1 MET B N 1
ATOM 1239 C CA . MET B 1 1 ? 20.766 -2.096 4.004 1 65.88 1 MET B CA 1
ATOM 1240 C C . MET B 1 1 ? 19.578 -2.566 3.158 1 65.88 1 MET B C 1
ATOM 1242 O O . MET B 1 1 ? 18.438 -2.541 3.611 1 65.88 1 MET B O 1
ATOM 1246 N N . GLN B 1 2 ? 19.75 -2.627 1.826 1 76.56 2 GLN B N 1
ATOM 1247 C CA . GLN B 1 2 ? 18.797 -3.127 0.845 1 76.56 2 GLN B CA 1
ATOM 1248 C C . GLN B 1 2 ? 18.562 -4.625 1.012 1 76.56 2 GLN B C 1
ATOM 1250 O O . GLN B 1 2 ? 19.469 -5.43 0.768 1 76.56 2 GLN B O 1
ATOM 1255 N N . GLN B 1 3 ? 17.406 -4.961 1.65 1 93.69 3 GLN B N 1
ATOM 1256 C CA . GLN B 1 3 ? 17.047 -6.355 1.897 1 93.69 3 GLN B CA 1
ATOM 1257 C C . GLN B 1 3 ? 15.727 -6.719 1.233 1 93.69 3 GLN B C 1
ATOM 1259 O O . GLN B 1 3 ? 14.859 -5.855 1.051 1 93.69 3 GLN B O 1
ATOM 1264 N N . SER B 1 4 ? 15.703 -7.957 0.783 1 98.12 4 SER B N 1
ATOM 1265 C CA . SER B 1 4 ? 14.453 -8.453 0.217 1 98.12 4 SER B CA 1
ATOM 1266 C C . SER B 1 4 ? 14.086 -9.812 0.801 1 98.12 4 SER B C 1
ATOM 1268 O O . SER B 1 4 ? 14.961 -10.633 1.077 1 98.12 4 SER B O 1
ATOM 1270 N N . VAL B 1 5 ? 12.844 -10 1.022 1 98.38 5 VAL B N 1
ATOM 1271 C CA . VAL B 1 5 ? 12.273 -11.305 1.332 1 98.38 5 VAL B CA 1
ATOM 1272 C C . VAL B 1 5 ? 11.367 -11.758 0.19 1 98.38 5 VAL B C 1
ATOM 1274 O O . VAL B 1 5 ? 10.414 -11.062 -0.169 1 98.38 5 VAL B O 1
ATOM 1277 N N . ILE B 1 6 ? 11.68 -12.828 -0.434 1 98.44 6 ILE B N 1
ATOM 1278 C CA . ILE B 1 6 ? 10.883 -13.422 -1.502 1 98.44 6 ILE B CA 1
ATOM 1279 C C . ILE B 1 6 ? 10.523 -14.859 -1.138 1 98.44 6 ILE B C 1
ATOM 1281 O O . ILE B 1 6 ? 11.398 -15.719 -1.053 1 98.44 6 ILE B O 1
ATOM 1285 N N . GLU B 1 7 ? 9.227 -15.109 -0.95 1 98.25 7 GLU B N 1
ATOM 1286 C CA . GLU B 1 7 ? 8.797 -16.438 -0.504 1 98.25 7 GLU B CA 1
ATOM 1287 C C . GLU B 1 7 ? 7.578 -16.906 -1.286 1 98.25 7 GLU B C 1
ATOM 1289 O O . GLU B 1 7 ? 6.672 -16.125 -1.572 1 98.25 7 GLU B O 1
ATOM 1294 N N . VAL B 1 8 ? 7.566 -18.078 -1.676 1 98.25 8 VAL B N 1
ATOM 1295 C CA . VAL B 1 8 ? 6.41 -18.828 -2.166 1 98.25 8 VAL B CA 1
ATOM 1296 C C . VAL B 1 8 ? 6.074 -19.953 -1.198 1 98.25 8 VAL B C 1
ATOM 1298 O O . VAL B 1 8 ? 6.895 -20.859 -0.971 1 98.25 8 VAL B O 1
ATOM 1301 N N . GLN B 1 9 ? 4.828 -19.922 -0.658 1 98.38 9 GLN B N 1
ATOM 1302 C CA . GLN B 1 9 ? 4.543 -20.812 0.45 1 98.38 9 GLN B CA 1
ATOM 1303 C C . GLN B 1 9 ? 3.061 -21.188 0.498 1 98.38 9 GLN B C 1
ATOM 1305 O O . GLN B 1 9 ? 2.229 -20.5 -0.101 1 98.38 9 GLN B O 1
ATOM 1310 N N . GLN B 1 10 ? 2.701 -22.25 1.189 1 98 10 GLN B N 1
ATOM 1311 C CA . GLN B 1 10 ? 1.305 -22.625 1.383 1 98 10 GLN B CA 1
ATOM 1312 C C . GLN B 1 10 ? 0.699 -21.906 2.582 1 98 10 GLN B C 1
ATOM 1314 O O . GLN B 1 10 ? -0.467 -21.5 2.549 1 98 10 GLN B O 1
ATOM 1319 N N . ALA B 1 11 ? 1.442 -21.703 3.605 1 98.38 11 ALA B N 1
ATOM 1320 C CA . ALA B 1 11 ? 0.967 -21.156 4.871 1 98.38 11 ALA B CA 1
ATOM 1321 C C . ALA B 1 11 ? 0.593 -19.688 4.719 1 98.38 11 ALA B C 1
ATOM 1323 O O . ALA B 1 11 ? 1.185 -18.969 3.908 1 98.38 11 ALA B O 1
ATOM 1324 N N . PRO B 1 12 ? -0.367 -19.25 5.551 1 98.5 12 PRO B N 1
ATOM 1325 C CA . PRO B 1 12 ? -0.663 -17.812 5.551 1 98.5 12 PRO B CA 1
ATOM 1326 C C . PRO B 1 12 ? 0.548 -16.953 5.926 1 98.5 12 PRO B C 1
ATOM 1328 O O . PRO B 1 12 ? 1.465 -17.438 6.594 1 98.5 12 PRO B O 1
ATOM 1331 N N . PHE B 1 13 ? 0.652 -15.805 5.426 1 98.62 13 PHE B N 1
ATOM 1332 C CA . PHE B 1 13 ? 1.664 -14.852 5.867 1 98.62 13 PHE B CA 1
ATOM 1333 C C . PHE B 1 13 ? 1.093 -13.898 6.91 1 98.62 13 PHE B C 1
ATOM 1335 O O . PHE B 1 13 ? -0.126 -13.789 7.059 1 98.62 13 PHE B O 1
ATOM 1342 N N . ASP B 1 14 ? 2.014 -13.281 7.648 1 98.62 14 ASP B N 1
ATOM 1343 C CA . ASP B 1 14 ? 1.678 -12.305 8.688 1 98.62 14 ASP B CA 1
ATOM 1344 C C . ASP B 1 14 ? 1.959 -10.883 8.211 1 98.62 14 ASP B C 1
ATOM 1346 O O . ASP B 1 14 ? 3.088 -10.398 8.32 1 98.62 14 ASP B O 1
ATOM 1350 N N . GLN B 1 15 ? 0.94 -10.234 7.766 1 98.44 15 GLN B N 1
ATOM 1351 C CA . GLN B 1 15 ? 1.054 -8.891 7.191 1 98.44 15 GLN B CA 1
ATOM 1352 C C . GLN B 1 15 ? 1.637 -7.91 8.203 1 98.44 15 GLN B C 1
ATOM 1354 O O . GLN B 1 15 ? 2.416 -7.027 7.844 1 98.44 15 GLN B O 1
ATOM 1359 N N . HIS B 1 16 ? 1.256 -8.047 9.461 1 98.5 16 HIS B N 1
ATOM 1360 C CA . HIS B 1 16 ? 1.723 -7.148 10.508 1 98.5 16 HIS B CA 1
ATOM 1361 C C . HIS B 1 16 ? 3.221 -7.305 10.742 1 98.5 16 HIS B C 1
ATOM 1363 O O . HIS B 1 16 ? 3.947 -6.312 10.828 1 98.5 16 HIS B O 1
ATOM 1369 N N . ALA B 1 17 ? 3.682 -8.523 10.836 1 98.75 17 ALA B N 1
ATOM 1370 C CA . ALA B 1 17 ? 5.109 -8.781 11.016 1 98.75 17 ALA B CA 1
ATOM 1371 C C . ALA B 1 17 ? 5.918 -8.242 9.844 1 98.75 17 ALA B C 1
ATOM 1373 O O . ALA B 1 17 ? 7.008 -7.699 10.039 1 98.75 17 ALA B O 1
ATOM 1374 N N . ILE B 1 18 ? 5.406 -8.383 8.672 1 98.81 18 ILE B N 1
ATOM 1375 C CA . ILE B 1 18 ? 6.09 -7.91 7.473 1 98.81 18 ILE B CA 1
ATOM 1376 C C . ILE B 1 18 ? 6.16 -6.387 7.484 1 98.81 18 ILE B C 1
ATOM 1378 O O . ILE B 1 18 ? 7.199 -5.805 7.16 1 98.81 18 ILE B O 1
ATOM 1382 N N . TYR B 1 19 ? 5.078 -5.727 7.898 1 98.81 19 TYR B N 1
ATOM 1383 C CA . TYR B 1 19 ? 5.09 -4.273 8.008 1 98.81 19 TYR B CA 1
ATOM 1384 C C . TYR B 1 19 ? 6.172 -3.803 8.969 1 98.81 19 TYR B C 1
ATOM 1386 O O . TYR B 1 19 ? 6.918 -2.869 8.664 1 98.81 19 TYR B O 1
ATOM 1394 N N . GLN B 1 20 ? 6.191 -4.461 10.094 1 98.5 20 GLN B N 1
ATOM 1395 C CA . GLN B 1 20 ? 7.18 -4.074 11.102 1 98.5 20 GLN B CA 1
ATOM 1396 C C . GLN B 1 20 ? 8.602 -4.207 10.555 1 98.5 20 GLN B C 1
ATOM 1398 O O . GLN B 1 20 ? 9.438 -3.328 10.773 1 98.5 20 GLN B O 1
ATOM 1403 N N . TRP B 1 21 ? 8.836 -5.293 9.875 1 98.62 21 TRP B N 1
ATOM 1404 C CA . TRP B 1 21 ? 10.148 -5.523 9.281 1 98.62 21 TRP B CA 1
ATOM 1405 C C . TRP B 1 21 ? 10.461 -4.469 8.227 1 98.62 21 TRP B C 1
ATOM 1407 O O . TRP B 1 21 ? 11.562 -3.914 8.203 1 98.62 21 TRP B O 1
ATOM 1417 N N . LEU B 1 22 ? 9.5 -4.129 7.352 1 98.62 22 LEU B N 1
ATOM 1418 C CA . LEU B 1 22 ? 9.672 -3.158 6.277 1 98.62 22 LEU B CA 1
ATOM 1419 C C . LEU B 1 22 ? 10.008 -1.779 6.84 1 98.62 22 LEU B C 1
ATOM 1421 O O . LEU B 1 22 ? 10.812 -1.045 6.258 1 98.62 22 LEU B O 1
ATOM 1425 N N . SER B 1 23 ? 9.359 -1.423 7.926 1 97.75 23 SER B N 1
ATOM 1426 C CA . SER B 1 23 ? 9.375 -0.049 8.414 1 97.75 23 SER B CA 1
ATOM 1427 C C . SER B 1 23 ? 10.477 0.157 9.445 1 97.75 23 SER B C 1
ATOM 1429 O O . SER B 1 23 ? 10.672 1.269 9.945 1 97.75 23 SER B O 1
ATOM 1431 N N . GLU B 1 24 ? 11.195 -0.835 9.773 1 96.06 24 GLU B N 1
ATOM 1432 C CA . GLU B 1 24 ? 12.125 -0.859 10.898 1 96.06 24 GLU B CA 1
ATOM 1433 C C . GLU B 1 24 ? 13.281 0.116 10.68 1 96.06 24 GLU B C 1
ATOM 1435 O O . GLU B 1 24 ? 13.672 0.837 11.602 1 96.06 24 GLU B O 1
ATOM 1440 N N . PRO B 1 25 ? 13.891 0.163 9.461 1 93.5 25 PRO B N 1
ATOM 1441 C CA . PRO B 1 25 ? 15.047 1.053 9.32 1 93.5 25 PRO B CA 1
ATOM 1442 C C . PRO B 1 25 ? 14.695 2.52 9.555 1 93.5 25 PRO B C 1
ATOM 1444 O O . PRO B 1 25 ? 13.617 2.973 9.148 1 93.5 25 PRO B O 1
ATOM 1447 N N . HIS B 1 26 ? 15.555 3.27 10.062 1 89.12 26 HIS B N 1
ATOM 1448 C CA . HIS B 1 26 ? 15.312 4.66 10.43 1 89.12 26 HIS B CA 1
ATOM 1449 C C . HIS B 1 26 ? 15.172 5.539 9.188 1 89.12 26 HIS B C 1
ATOM 1451 O O . HIS B 1 26 ? 14.555 6.605 9.25 1 89.12 26 HIS B O 1
ATOM 1457 N N . SER B 1 27 ? 15.727 5.062 8.156 1 92.12 27 SER B N 1
ATOM 1458 C CA . SER B 1 27 ? 15.727 5.852 6.93 1 92.12 27 SER B CA 1
ATOM 1459 C C . SER B 1 27 ? 14.391 5.746 6.203 1 92.12 27 SER B C 1
ATOM 1461 O O . SER B 1 27 ? 14.172 6.426 5.199 1 92.12 27 SER B O 1
ATOM 1463 N N . VAL B 1 28 ? 13.508 4.914 6.719 1 96 28 VAL B N 1
ATOM 1464 C CA . VAL B 1 28 ? 12.227 4.699 6.047 1 96 28 VAL B CA 1
ATOM 1465 C C . VAL B 1 28 ? 11.289 5.863 6.344 1 96 28 VAL B C 1
ATOM 1467 O O . VAL B 1 28 ? 11 6.156 7.508 1 96 28 VAL B O 1
ATOM 1470 N N . GLY B 1 29 ? 10.828 6.488 5.258 1 97.06 29 GLY B N 1
ATOM 1471 C CA . GLY B 1 29 ? 9.805 7.512 5.363 1 97.06 29 GLY B CA 1
ATOM 1472 C C . GLY B 1 29 ? 8.461 7.066 4.828 1 97.06 29 GLY B C 1
ATOM 1473 O O . GLY B 1 29 ? 7.434 7.695 5.105 1 97.06 29 GLY B O 1
ATOM 1474 N N . ALA B 1 30 ? 8.484 5.984 4.055 1 98.44 30 ALA B N 1
ATOM 1475 C CA . ALA B 1 30 ? 7.277 5.52 3.385 1 98.44 30 ALA B CA 1
ATOM 1476 C C . ALA B 1 30 ? 7.262 3.996 3.277 1 98.44 30 ALA B C 1
ATOM 1478 O O . ALA B 1 30 ? 8.273 3.381 2.932 1 98.44 30 ALA B O 1
ATOM 1479 N N . THR B 1 31 ? 6.172 3.395 3.584 1 98.88 31 THR B N 1
ATOM 1480 C CA . THR B 1 31 ? 5.934 1.971 3.377 1 98.88 31 THR B CA 1
ATOM 1481 C C . THR B 1 31 ? 4.598 1.74 2.68 1 98.88 31 THR B C 1
ATOM 1483 O O . THR B 1 31 ? 3.572 2.283 3.094 1 98.88 31 THR B O 1
ATOM 1486 N N . THR B 1 32 ? 4.59 1.01 1.61 1 98.94 32 THR B N 1
ATOM 1487 C CA . THR B 1 32 ? 3.379 0.586 0.917 1 98.94 32 THR B CA 1
ATOM 1488 C C . THR B 1 32 ? 3.242 -0.933 0.945 1 98.94 32 THR B C 1
ATOM 1490 O O . THR B 1 32 ? 4.188 -1.653 0.62 1 98.94 32 THR B O 1
ATOM 1493 N N . ILE B 1 33 ? 2.1 -1.404 1.334 1 98.94 33 ILE B N 1
ATOM 1494 C CA . ILE B 1 33 ? 1.803 -2.832 1.331 1 98.94 33 ILE B CA 1
ATOM 1495 C C . ILE B 1 33 ? 0.539 -3.096 0.516 1 98.94 33 ILE B C 1
ATOM 1497 O O . ILE B 1 33 ? -0.463 -2.391 0.666 1 98.94 33 ILE B O 1
ATOM 1501 N N . PHE B 1 34 ? 0.593 -3.996 -0.328 1 98.94 34 PHE B N 1
ATOM 1502 C CA . PHE B 1 34 ? -0.549 -4.539 -1.054 1 98.94 34 PHE B CA 1
ATOM 1503 C C . PHE B 1 34 ? -0.817 -5.98 -0.641 1 98.94 34 PHE B C 1
ATOM 1505 O O . PHE B 1 34 ? 0.11 -6.785 -0.542 1 98.94 34 PHE B O 1
ATOM 1512 N N . VAL B 1 35 ? -2.023 -6.297 -0.388 1 98.94 35 VAL B N 1
ATOM 1513 C CA . VAL B 1 35 ? -2.443 -7.672 -0.142 1 98.94 35 VAL B CA 1
ATOM 1514 C C . VAL B 1 35 ? -3.598 -8.039 -1.073 1 98.94 35 VAL B C 1
ATOM 1516 O O . VAL B 1 35 ? -4.613 -7.336 -1.116 1 98.94 35 VAL B O 1
ATOM 1519 N N . GLY B 1 36 ? -3.422 -9.078 -1.777 1 98.5 36 GLY B N 1
ATOM 1520 C CA . GLY B 1 36 ? -4.48 -9.633 -2.609 1 98.5 36 GLY B CA 1
ATOM 1521 C C . GLY B 1 36 ? -5.18 -10.82 -1.976 1 98.5 36 GLY B C 1
ATOM 1522 O O . GLY B 1 36 ? -4.547 -11.625 -1.289 1 98.5 36 GLY B O 1
ATOM 1523 N N . LYS B 1 37 ? -6.441 -10.938 -2.232 1 97 37 LYS B N 1
ATOM 1524 C CA . LYS B 1 37 ? -7.258 -12.047 -1.733 1 97 37 LYS B CA 1
ATOM 1525 C C . LYS B 1 37 ? -7.934 -12.789 -2.881 1 97 37 LYS B C 1
ATOM 1527 O O . LYS B 1 37 ? -8.18 -12.211 -3.941 1 97 37 LYS B O 1
ATOM 1532 N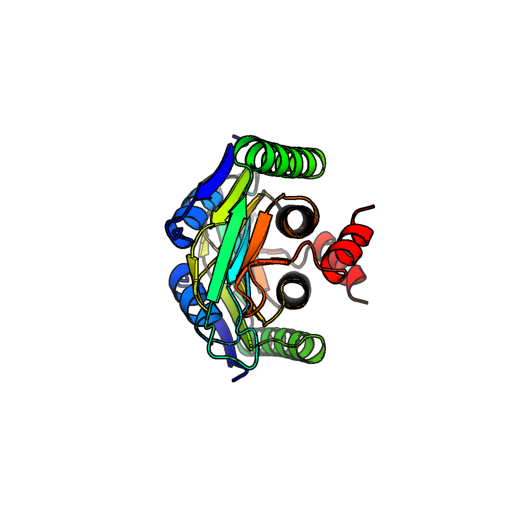 N . VAL B 1 38 ? -8.234 -14.039 -2.574 1 93.25 38 VAL B N 1
ATOM 1533 C CA . VAL B 1 38 ? -9.031 -14.836 -3.508 1 93.25 38 VAL B CA 1
ATOM 1534 C C . VAL B 1 38 ? -10.469 -14.32 -3.535 1 93.25 38 VAL B C 1
ATOM 1536 O O . VAL B 1 38 ? -11.125 -14.258 -2.496 1 93.25 38 VAL B O 1
ATOM 1539 N N . ARG B 1 39 ? -10.922 -13.914 -4.715 1 85.25 39 ARG B N 1
ATOM 1540 C CA . ARG B 1 39 ? -12.281 -13.398 -4.836 1 85.25 39 ARG B CA 1
ATOM 1541 C C . ARG B 1 39 ? -13.258 -14.508 -5.23 1 85.25 39 ARG B C 1
ATOM 1543 O O . ARG B 1 39 ? -12.844 -15.555 -5.738 1 85.25 39 ARG B O 1
ATOM 1550 N N . GLU B 1 40 ? -14.531 -14.094 -4.883 1 72.56 40 GLU B N 1
ATOM 1551 C CA . GLU B 1 40 ? -15.586 -15.016 -5.289 1 72.56 40 GLU B CA 1
ATOM 1552 C C . GLU B 1 40 ? -15.656 -15.141 -6.809 1 72.56 40 GLU B C 1
ATOM 1554 O O . GLU B 1 40 ? -15.57 -14.141 -7.523 1 72.56 40 GLU B O 1
ATOM 1559 N N . MET B 1 41 ? -15.406 -16.281 -7.383 1 58.09 41 MET B N 1
ATOM 1560 C CA . MET B 1 41 ? -15.555 -16.531 -8.812 1 58.09 41 MET B CA 1
ATOM 1561 C C . MET B 1 41 ? -16.953 -17.047 -9.125 1 58.09 41 MET B C 1
ATOM 1563 O O . MET B 1 41 ? -17.484 -17.891 -8.398 1 58.09 41 MET B O 1
ATOM 1567 N N . ASN B 1 42 ? -17.875 -16.156 -9.328 1 51.88 42 ASN B N 1
ATOM 1568 C CA . ASN B 1 42 ? -19.234 -16.609 -9.641 1 51.88 42 ASN B CA 1
ATOM 1569 C C . ASN B 1 42 ? -19.203 -17.875 -10.492 1 51.88 42 ASN B C 1
ATOM 1571 O O . ASN B 1 42 ? -19.438 -17.828 -11.703 1 51.88 42 ASN B O 1
ATOM 1575 N N . LEU B 1 43 ? -18.422 -18.734 -10.297 1 50.12 43 LEU B N 1
ATOM 1576 C CA . LEU B 1 43 ? -18.594 -19.906 -11.156 1 50.12 43 LEU B CA 1
ATOM 1577 C C . LEU B 1 43 ? -19.812 -20.719 -10.719 1 50.12 43 LEU B C 1
ATOM 1579 O O . LEU B 1 43 ? -20.125 -20.781 -9.523 1 50.12 43 LEU B O 1
ATOM 1583 N N . GLY B 1 44 ? -20.797 -20.672 -11.445 1 45.44 44 GLY B N 1
ATOM 1584 C CA . GLY B 1 44 ? -21.984 -21.5 -11.281 1 45.44 44 GLY B CA 1
ATOM 1585 C C . GLY B 1 44 ? -21.859 -22.484 -10.141 1 45.44 44 GLY B C 1
ATOM 1586 O O . GLY B 1 44 ? -22.734 -22.547 -9.273 1 45.44 44 GLY B O 1
ATOM 1587 N N . ASP B 1 45 ? -21.125 -23.594 -10.445 1 48.84 45 ASP B N 1
ATOM 1588 C CA . ASP B 1 45 ? -21.031 -24.656 -9.445 1 48.84 45 ASP B CA 1
ATOM 1589 C C . ASP B 1 45 ? -20.219 -24.203 -8.242 1 48.84 45 ASP B C 1
ATOM 1591 O O . ASP B 1 45 ? -19.375 -23.312 -8.352 1 48.84 45 ASP B O 1
ATOM 1595 N N . ASN B 1 46 ? -20.438 -24.688 -6.934 1 48.31 46 ASN B N 1
ATOM 1596 C CA . ASN B 1 46 ? -20 -24.5 -5.555 1 48.31 46 ASN B CA 1
ATOM 1597 C C . ASN B 1 46 ? -18.484 -24.281 -5.473 1 48.31 46 ASN B C 1
ATOM 1599 O O . ASN B 1 46 ? -17.859 -24.625 -4.473 1 48.31 46 ASN B O 1
ATOM 1603 N N . VAL B 1 47 ? -17.75 -24.375 -6.512 1 53.88 47 VAL B N 1
ATOM 1604 C CA . VAL B 1 47 ? -16.344 -24.453 -6.168 1 53.88 47 VAL B CA 1
ATOM 1605 C C . VAL B 1 47 ? -15.883 -23.125 -5.562 1 53.88 47 VAL B C 1
ATOM 1607 O O . VAL B 1 47 ? -15.891 -22.094 -6.23 1 53.88 47 VAL B O 1
ATOM 1610 N N . SER B 1 48 ? -15.914 -22.953 -4.168 1 68.5 48 SER B N 1
ATOM 1611 C CA . SER B 1 48 ? -15.602 -21.828 -3.275 1 68.5 48 SER B CA 1
ATOM 1612 C C . SER B 1 48 ? -14.094 -21.656 -3.113 1 68.5 48 SER B C 1
ATOM 1614 O O . SER B 1 48 ? -13.625 -21.219 -2.061 1 68.5 48 SER B O 1
ATOM 1616 N N . GLY B 1 49 ? -13.18 -21.938 -4.273 1 78.94 49 GLY B N 1
ATOM 1617 C CA . GLY B 1 49 ? -11.75 -21.75 -4.078 1 78.94 49 GLY B CA 1
ATOM 1618 C C . GLY B 1 49 ? -10.93 -22.109 -5.309 1 78.94 49 GLY B C 1
ATOM 1619 O O . GLY B 1 49 ? -11.477 -22.219 -6.41 1 78.94 49 GLY B O 1
ATOM 1620 N N . LEU B 1 50 ? -9.641 -22.031 -5.242 1 84.62 50 LEU B N 1
ATOM 1621 C CA . LEU B 1 50 ? -8.711 -22.344 -6.32 1 84.62 50 LEU B CA 1
ATOM 1622 C C . LEU B 1 50 ? -7.52 -23.141 -5.793 1 84.62 50 LEU B C 1
ATOM 1624 O O . LEU B 1 50 ? -7.273 -23.172 -4.582 1 84.62 50 LEU B O 1
ATOM 1628 N N . TYR B 1 51 ? -6.973 -23.906 -6.742 1 90.5 51 TYR B N 1
ATOM 1629 C CA . TYR B 1 51 ? -5.699 -24.562 -6.449 1 90.5 51 TYR B CA 1
ATOM 1630 C C . TYR B 1 51 ? -4.594 -24.031 -7.352 1 90.5 51 TYR B C 1
ATOM 1632 O O . TYR B 1 51 ? -4.695 -24.109 -8.578 1 90.5 51 TYR B O 1
ATOM 1640 N N . LEU B 1 52 ? -3.523 -23.516 -6.719 1 93 52 LEU B N 1
ATOM 1641 C CA . LEU B 1 52 ? -2.436 -22.906 -7.465 1 93 52 LEU B CA 1
ATOM 1642 C C . LEU B 1 52 ? -1.173 -23.75 -7.395 1 93 52 LEU B C 1
ATOM 1644 O O . LEU B 1 52 ? -0.788 -24.219 -6.316 1 93 52 LEU B O 1
ATOM 1648 N N . GLU B 1 53 ? -0.65 -23.906 -8.594 1 92.25 53 GLU B N 1
ATOM 1649 C CA . GLU B 1 53 ? 0.643 -24.578 -8.703 1 92.25 53 GLU B CA 1
ATOM 1650 C C . GLU B 1 53 ? 1.687 -23.656 -9.336 1 92.25 53 GLU B C 1
ATOM 1652 O O . GLU B 1 53 ? 1.35 -22.594 -9.859 1 92.25 53 GLU B O 1
ATOM 1657 N N . HIS B 1 54 ? 2.986 -24.031 -9.031 1 92.12 54 HIS B N 1
ATOM 1658 C CA . HIS B 1 54 ? 4.074 -23.234 -9.594 1 92.12 54 HIS B CA 1
ATOM 1659 C C . HIS B 1 54 ? 5.301 -24.094 -9.867 1 92.12 54 HIS B C 1
ATOM 1661 O O . HIS B 1 54 ? 5.379 -25.234 -9.398 1 92.12 54 HIS B O 1
ATOM 1667 N N . TYR B 1 55 ? 6.16 -23.578 -10.719 1 91.5 55 TYR B N 1
ATOM 1668 C CA . TYR B 1 55 ? 7.5 -24.141 -10.867 1 91.5 55 TYR B CA 1
ATOM 1669 C C . TYR B 1 55 ? 8.477 -23.469 -9.914 1 91.5 55 TYR B C 1
ATOM 1671 O O . TYR B 1 55 ? 8.953 -22.359 -10.172 1 91.5 55 TYR B O 1
ATOM 1679 N N . PRO B 1 56 ? 8.812 -24.203 -8.875 1 93.38 56 PRO B N 1
ATOM 1680 C CA . PRO B 1 56 ? 9.484 -23.531 -7.762 1 93.38 56 PRO B CA 1
ATOM 1681 C C . PRO B 1 56 ? 10.719 -22.75 -8.203 1 93.38 56 PRO B C 1
ATOM 1683 O O . PRO B 1 56 ? 10.82 -21.547 -7.926 1 93.38 56 PRO B O 1
ATOM 1686 N N . ALA B 1 57 ? 11.648 -23.375 -8.852 1 92.5 57 ALA B N 1
ATOM 1687 C CA . ALA B 1 57 ? 12.898 -22.719 -9.242 1 92.5 57 ALA B CA 1
ATOM 1688 C C . ALA B 1 57 ? 12.625 -21.547 -10.188 1 92.5 57 ALA B C 1
ATOM 1690 O O . ALA B 1 57 ? 13.188 -20.469 -10.016 1 92.5 57 ALA B O 1
ATOM 1691 N N . MET B 1 58 ? 11.797 -21.688 -11.078 1 94.12 58 MET B N 1
ATOM 1692 C CA . MET B 1 58 ? 11.508 -20.656 -12.07 1 94.12 58 MET B CA 1
ATOM 1693 C C . MET B 1 58 ? 10.734 -19.5 -11.438 1 94.12 58 MET B C 1
ATOM 1695 O O . MET B 1 58 ? 10.977 -18.328 -11.758 1 94.12 58 MET B O 1
ATOM 1699 N N . THR B 1 59 ? 9.812 -19.875 -10.578 1 95.94 59 THR B N 1
ATOM 1700 C CA . THR B 1 59 ? 9 -18.859 -9.938 1 95.94 59 THR B CA 1
ATOM 1701 C C . THR B 1 59 ? 9.859 -17.953 -9.062 1 95.94 59 THR B C 1
ATOM 1703 O O . THR B 1 59 ? 9.758 -16.719 -9.148 1 95.94 59 THR B O 1
ATOM 1706 N N . LYS B 1 60 ? 10.664 -18.5 -8.289 1 95.94 60 LYS B N 1
ATOM 1707 C CA . LYS B 1 60 ? 11.547 -17.703 -7.426 1 95.94 60 LYS B CA 1
ATOM 1708 C C . LYS B 1 60 ? 12.477 -16.828 -8.25 1 95.94 60 LYS B C 1
ATOM 1710 O O . LYS B 1 60 ? 12.703 -15.664 -7.914 1 95.94 60 LYS B O 1
ATOM 1715 N N . LYS B 1 61 ? 13.031 -17.438 -9.281 1 96.69 61 LYS B N 1
ATOM 1716 C CA . LYS B 1 61 ? 13.906 -16.672 -10.156 1 96.69 61 LYS B CA 1
ATOM 1717 C C . LYS B 1 61 ? 13.164 -15.5 -10.781 1 96.69 61 LYS B C 1
ATOM 1719 O O . LYS B 1 61 ? 13.688 -14.383 -10.828 1 96.69 61 LYS B O 1
ATOM 1724 N N . ALA B 1 62 ? 11.984 -15.727 -11.266 1 97.06 62 ALA B N 1
ATOM 1725 C CA . ALA B 1 62 ? 11.172 -14.68 -11.875 1 97.06 62 ALA B CA 1
ATOM 1726 C C . ALA B 1 62 ? 10.883 -13.555 -10.883 1 97.06 62 ALA B C 1
ATOM 1728 O O . ALA B 1 62 ? 11.016 -12.375 -11.211 1 97.06 62 ALA B O 1
ATOM 1729 N N . LEU B 1 63 ? 10.523 -13.945 -9.672 1 98.19 63 LEU B N 1
ATOM 1730 C CA . LEU B 1 63 ? 10.234 -12.945 -8.648 1 98.19 63 LEU B CA 1
ATOM 1731 C C . LEU B 1 63 ? 11.484 -12.156 -8.289 1 98.19 63 LEU B C 1
ATOM 1733 O O . LEU B 1 63 ? 11.422 -10.938 -8.094 1 98.19 63 LEU B O 1
ATOM 1737 N N . GLN B 1 64 ? 12.57 -12.852 -8.25 1 98.12 64 GLN B N 1
ATOM 1738 C CA . GLN B 1 64 ? 13.836 -12.18 -7.969 1 98.12 64 GLN B CA 1
ATOM 1739 C C . GLN B 1 64 ? 14.18 -11.164 -9.062 1 98.12 64 GLN B C 1
ATOM 1741 O O . GLN B 1 64 ? 14.633 -10.062 -8.766 1 98.12 64 GLN B O 1
ATOM 1746 N N . GLU B 1 65 ? 13.977 -11.531 -10.227 1 98.31 65 GLU B N 1
ATOM 1747 C CA . GLU B 1 65 ? 14.25 -10.641 -11.344 1 98.31 65 GLU B CA 1
ATOM 1748 C C . GLU B 1 65 ? 13.375 -9.398 -11.289 1 98.31 65 GLU B C 1
ATOM 1750 O O . GLU B 1 65 ? 13.836 -8.289 -11.562 1 98.31 65 GLU B O 1
ATOM 1755 N N . ILE B 1 66 ? 12.141 -9.57 -10.969 1 98.44 66 ILE B N 1
ATOM 1756 C CA . ILE B 1 66 ? 11.211 -8.453 -10.852 1 98.44 66 ILE B CA 1
ATOM 1757 C C . ILE B 1 66 ? 11.68 -7.5 -9.758 1 98.44 66 ILE B C 1
ATOM 1759 O O . ILE B 1 66 ? 11.711 -6.281 -9.961 1 98.44 66 ILE B O 1
ATOM 1763 N N . VAL B 1 67 ? 12.086 -8.039 -8.617 1 98.69 67 VAL B N 1
ATOM 1764 C CA . VAL B 1 67 ? 12.555 -7.242 -7.492 1 98.69 67 VAL B CA 1
ATOM 1765 C C . VAL B 1 67 ? 13.844 -6.512 -7.879 1 98.69 67 VAL B C 1
ATOM 1767 O O . VAL B 1 67 ? 14.016 -5.332 -7.562 1 98.69 67 VAL B O 1
ATOM 1770 N N . ASN B 1 68 ? 14.703 -7.203 -8.625 1 98.38 68 ASN B N 1
ATOM 1771 C CA . ASN B 1 68 ? 15.938 -6.578 -9.094 1 98.38 68 ASN B CA 1
ATOM 1772 C C . ASN B 1 68 ? 15.648 -5.395 -10.016 1 98.38 68 ASN B C 1
ATOM 1774 O O . ASN B 1 68 ? 16.297 -4.352 -9.906 1 98.38 68 ASN B O 1
ATOM 1778 N N . GLN B 1 69 ? 14.719 -5.559 -10.859 1 98.31 69 GLN B N 1
ATOM 1779 C CA . GLN B 1 69 ? 14.352 -4.484 -11.773 1 98.31 69 GLN B CA 1
ATOM 1780 C C . GLN B 1 69 ? 13.789 -3.285 -11.008 1 98.31 69 GLN B C 1
ATOM 1782 O O . GLN B 1 69 ? 14.109 -2.137 -11.328 1 98.31 69 GLN B O 1
ATOM 1787 N N . ALA B 1 70 ? 12.969 -3.559 -10.047 1 98.56 70 ALA B N 1
ATOM 1788 C CA . ALA B 1 70 ? 12.438 -2.473 -9.227 1 98.56 70 ALA B CA 1
ATOM 1789 C C . ALA B 1 70 ? 13.57 -1.702 -8.547 1 98.56 70 ALA B C 1
ATOM 1791 O O . ALA B 1 70 ? 13.562 -0.469 -8.523 1 98.56 70 ALA B O 1
ATOM 1792 N N . ARG B 1 71 ? 14.555 -2.395 -8.055 1 98.31 71 ARG B N 1
ATOM 1793 C CA . ARG B 1 71 ? 15.656 -1.764 -7.336 1 98.31 71 ARG B CA 1
ATOM 1794 C C . ARG B 1 71 ? 16.531 -0.959 -8.289 1 98.31 71 ARG B C 1
ATOM 1796 O O . ARG B 1 71 ? 17.219 -0.029 -7.863 1 98.31 71 ARG B O 1
ATOM 1803 N N . GLN B 1 72 ? 16.531 -1.361 -9.508 1 97.94 72 GLN B N 1
ATOM 1804 C CA . GLN B 1 72 ? 17.281 -0.61 -10.508 1 97.94 72 GLN B CA 1
ATOM 1805 C C . GLN B 1 72 ? 16.594 0.709 -10.836 1 97.94 72 GLN B C 1
ATOM 1807 O O . GLN B 1 72 ? 17.25 1.688 -11.195 1 97.94 72 GLN B O 1
ATOM 1812 N N . ARG B 1 73 ? 15.336 0.722 -10.648 1 98 73 ARG B N 1
ATOM 1813 C CA . ARG B 1 73 ? 14.547 1.867 -11.094 1 98 73 ARG B CA 1
ATOM 1814 C C . ARG B 1 73 ? 14.344 2.865 -9.961 1 98 73 ARG B C 1
ATOM 1816 O O . ARG B 1 73 ? 14.227 4.07 -10.195 1 98 73 ARG B O 1
ATOM 1823 N N . TRP B 1 74 ? 14.25 2.369 -8.758 1 98.12 74 TRP B N 1
ATOM 1824 C CA . TRP B 1 74 ? 13.906 3.229 -7.629 1 98.12 74 TRP B CA 1
ATOM 1825 C C . TRP B 1 74 ? 14.812 2.951 -6.434 1 98.12 74 TRP B C 1
ATOM 1827 O O . TRP B 1 74 ? 15.383 1.865 -6.32 1 98.12 74 TRP B O 1
ATOM 1837 N N . GLU B 1 75 ? 15.008 3.943 -5.59 1 97.69 75 GLU B N 1
ATOM 1838 C CA . GLU B 1 75 ? 15.75 3.785 -4.344 1 97.69 75 GLU B CA 1
ATOM 1839 C C . GLU B 1 75 ? 14.867 3.189 -3.25 1 97.69 75 GLU B C 1
ATOM 1841 O O . GLU B 1 75 ? 14.031 3.885 -2.672 1 97.69 75 GLU B O 1
ATOM 1846 N N . LEU B 1 76 ? 15.164 1.921 -2.916 1 98.31 76 LEU B N 1
ATOM 1847 C CA . LEU B 1 76 ? 14.297 1.177 -2.01 1 98.31 76 LEU B CA 1
ATOM 1848 C C . LEU B 1 76 ? 15.086 0.62 -0.832 1 98.31 76 LEU B C 1
ATOM 1850 O O . LEU B 1 76 ? 16.234 0.196 -0.994 1 98.31 76 LEU B O 1
ATOM 1854 N N . GLN B 1 77 ? 14.562 0.619 0.324 1 97.5 77 GLN B N 1
ATOM 1855 C CA . GLN B 1 77 ? 15.195 0.022 1.495 1 97.5 77 GLN B CA 1
ATOM 1856 C C . GLN B 1 77 ? 14.914 -1.475 1.572 1 97.5 77 GLN B C 1
ATOM 1858 O O . GLN B 1 77 ? 15.797 -2.295 1.315 1 97.5 77 GLN B O 1
ATOM 1863 N N . ARG B 1 78 ? 13.617 -1.82 1.865 1 98.75 78 ARG B N 1
ATOM 1864 C CA . ARG B 1 78 ? 13.281 -3.236 1.968 1 98.75 78 ARG B CA 1
ATOM 1865 C C . ARG B 1 78 ? 12.102 -3.588 1.067 1 98.75 78 ARG B C 1
ATOM 1867 O O . ARG B 1 78 ? 11.234 -2.746 0.812 1 98.75 78 ARG B O 1
ATOM 1874 N N . ILE B 1 79 ? 12.133 -4.824 0.528 1 98.88 79 ILE B N 1
ATOM 1875 C CA . ILE B 1 79 ? 11.07 -5.352 -0.317 1 98.88 79 ILE B CA 1
ATOM 1876 C C . ILE B 1 79 ? 10.656 -6.738 0.176 1 98.88 79 ILE B C 1
ATOM 1878 O O . ILE B 1 79 ? 11.508 -7.57 0.491 1 98.88 79 ILE B O 1
ATOM 1882 N N . ALA B 1 80 ? 9.375 -6.949 0.3 1 98.94 80 ALA B N 1
ATOM 1883 C CA . ALA B 1 80 ? 8.828 -8.273 0.577 1 98.94 80 ALA B CA 1
ATOM 1884 C C . ALA B 1 80 ? 7.848 -8.703 -0.514 1 98.94 80 ALA B C 1
ATOM 1886 O O . ALA B 1 80 ? 6.961 -7.938 -0.895 1 98.94 80 ALA B O 1
ATOM 1887 N N . VAL B 1 81 ? 8.016 -9.859 -1.065 1 98.88 81 VAL B N 1
ATOM 1888 C CA . VAL B 1 81 ? 7.078 -10.516 -1.969 1 98.88 81 VAL B CA 1
ATOM 1889 C C . VAL B 1 81 ? 6.762 -11.922 -1.457 1 98.88 81 VAL B C 1
ATOM 1891 O O . VAL B 1 81 ? 7.637 -12.789 -1.426 1 98.88 81 VAL B O 1
ATOM 1894 N N . ILE B 1 82 ? 5.551 -12.133 -1.062 1 98.88 82 ILE B N 1
ATOM 1895 C CA . ILE B 1 82 ? 5.125 -13.438 -0.579 1 98.88 82 ILE B CA 1
ATOM 1896 C C . ILE B 1 82 ? 3.879 -13.891 -1.338 1 98.88 82 ILE B C 1
ATOM 1898 O O . ILE B 1 82 ? 2.877 -13.172 -1.377 1 98.88 82 ILE B O 1
ATOM 1902 N N . HIS B 1 83 ? 3.92 -14.953 -1.911 1 98.5 83 HIS B N 1
ATOM 1903 C CA . HIS B 1 83 ? 2.797 -15.523 -2.65 1 98.5 83 HIS B CA 1
ATOM 1904 C C . HIS B 1 83 ? 2.461 -16.922 -2.152 1 98.5 83 HIS B C 1
ATOM 1906 O O . HIS B 1 83 ? 3.357 -17.75 -1.96 1 98.5 83 HIS B O 1
ATOM 1912 N N . ARG B 1 84 ? 1.227 -17.125 -1.947 1 98.31 84 ARG B N 1
ATOM 1913 C CA . ARG B 1 84 ? 0.791 -18.438 -1.479 1 98.31 84 ARG B CA 1
ATOM 1914 C C . ARG B 1 84 ? 0.413 -19.344 -2.648 1 98.31 84 ARG B C 1
ATOM 1916 O O . ARG B 1 84 ? 0.02 -18.844 -3.713 1 98.31 84 ARG B O 1
ATOM 1923 N N . ILE B 1 85 ? 0.515 -20.578 -2.498 1 96.94 85 ILE B N 1
ATOM 1924 C CA . ILE B 1 85 ? 0.161 -21.625 -3.453 1 96.94 85 ILE B CA 1
ATOM 1925 C C . ILE B 1 85 ? -0.663 -22.703 -2.752 1 96.94 85 ILE B C 1
ATOM 1927 O O . ILE B 1 85 ? -0.937 -22.609 -1.555 1 96.94 85 ILE B O 1
ATOM 1931 N N . GLY B 1 86 ? -1.12 -23.703 -3.562 1 95.94 86 GLY B N 1
ATOM 1932 C CA . GLY B 1 86 ? -1.945 -24.766 -3.029 1 95.94 86 GLY B CA 1
ATOM 1933 C C . GLY B 1 86 ? -3.426 -24.438 -3.033 1 95.94 86 GLY B C 1
ATOM 1934 O O . GLY B 1 86 ? -3.902 -23.703 -3.9 1 95.94 86 GLY B O 1
ATOM 1935 N N . GLN B 1 87 ? -4.102 -25.109 -2.115 1 93.81 87 GLN B N 1
ATOM 1936 C CA . GLN B 1 87 ? -5.539 -24.875 -2.029 1 93.81 87 GLN B CA 1
ATOM 1937 C C . GLN B 1 87 ? -5.852 -23.562 -1.312 1 93.81 87 GLN B C 1
ATOM 1939 O O . GLN B 1 87 ? -5.41 -23.359 -0.183 1 93.81 87 GLN B O 1
ATOM 1944 N N . LEU B 1 88 ? -6.559 -22.734 -2.004 1 94 88 LEU B N 1
ATOM 1945 C CA . LEU B 1 88 ? -7.012 -21.469 -1.43 1 94 88 LEU B CA 1
ATOM 1946 C C . LEU B 1 88 ? -8.523 -21.312 -1.587 1 94 88 LEU B C 1
ATOM 1948 O O . LEU B 1 88 ? -9.102 -21.766 -2.576 1 94 88 LEU B O 1
ATOM 1952 N N . HIS B 1 89 ? -9.086 -20.719 -0.572 1 91.75 89 HIS B N 1
ATOM 1953 C CA . HIS B 1 89 ? -10.523 -20.484 -0.584 1 91.75 89 HIS B CA 1
ATOM 1954 C C . HIS B 1 89 ? -10.844 -19 -0.73 1 91.75 89 HIS B C 1
ATOM 1956 O O . HIS B 1 89 ? -9.977 -18.141 -0.505 1 91.75 89 HIS B O 1
ATOM 1962 N N . THR B 1 90 ? -12.078 -18.766 -1.136 1 90.69 90 THR B N 1
ATOM 1963 C CA . THR B 1 90 ? -12.531 -17.391 -1.223 1 90.69 90 THR B CA 1
ATOM 1964 C C . THR B 1 90 ? -12.25 -16.641 0.081 1 90.69 90 THR B C 1
ATOM 1966 O O . THR B 1 90 ? -12.531 -17.156 1.166 1 90.69 90 THR B O 1
ATOM 1969 N N . GLY B 1 91 ? -11.602 -15.438 -0.048 1 93.25 91 GLY B N 1
ATOM 1970 C CA . GLY B 1 91 ? -11.305 -14.625 1.124 1 93.25 91 GLY B CA 1
ATOM 1971 C C . GLY B 1 91 ? -9.891 -14.812 1.633 1 93.25 91 GLY B C 1
ATOM 1972 O O . GLY B 1 91 ? -9.391 -14.008 2.418 1 93.25 91 GLY B O 1
ATOM 1973 N N . ASP B 1 92 ? -9.266 -15.961 1.217 1 95.94 92 ASP B N 1
ATOM 1974 C CA . ASP B 1 92 ? -7.887 -16.172 1.625 1 95.94 92 ASP B CA 1
ATOM 1975 C C . ASP B 1 92 ? -6.961 -15.117 1.039 1 95.94 92 ASP B C 1
ATOM 1977 O O . ASP B 1 92 ? -7.121 -14.719 -0.117 1 95.94 92 ASP B O 1
ATOM 1981 N N . GLU B 1 93 ? -6.012 -14.656 1.829 1 98.06 93 GLU B N 1
ATOM 1982 C CA . GLU B 1 93 ? -4.91 -13.859 1.299 1 98.06 93 GLU B CA 1
ATOM 1983 C C . GLU B 1 93 ? -3.979 -14.703 0.438 1 98.06 93 GLU B C 1
ATOM 1985 O O . GLU B 1 93 ? -3.553 -15.789 0.852 1 98.06 93 GLU B O 1
ATOM 1990 N N . ILE B 1 94 ? -3.654 -14.188 -0.696 1 97.69 94 ILE B N 1
ATOM 1991 C CA . ILE B 1 94 ? -2.918 -15.031 -1.632 1 97.69 94 ILE B CA 1
ATOM 1992 C C . ILE B 1 94 ? -1.566 -14.398 -1.945 1 97.69 94 ILE B C 1
ATOM 1994 O O . ILE B 1 94 ? -0.597 -15.094 -2.246 1 97.69 94 ILE B O 1
ATOM 1998 N N . VAL B 1 95 ? -1.461 -13.094 -1.833 1 98.75 95 VAL B N 1
ATOM 1999 C CA . VAL B 1 95 ? -0.21 -12.445 -2.205 1 98.75 95 VAL B CA 1
ATOM 2000 C C . VAL B 1 95 ? -0.014 -11.188 -1.363 1 98.75 95 VAL B C 1
ATOM 2002 O O . VAL B 1 95 ? -0.979 -10.484 -1.046 1 98.75 95 VAL B O 1
ATOM 2005 N N . LEU B 1 96 ? 1.21 -10.898 -0.946 1 98.94 96 LEU B N 1
ATOM 2006 C CA . LEU B 1 96 ? 1.635 -9.656 -0.303 1 98.94 96 LEU B CA 1
ATOM 2007 C C . LEU B 1 96 ? 2.863 -9.078 -0.998 1 98.94 96 LEU B C 1
ATOM 2009 O O . LEU B 1 96 ? 3.84 -9.789 -1.237 1 98.94 96 LEU B O 1
ATOM 2013 N N . VAL B 1 97 ? 2.789 -7.875 -1.379 1 98.94 97 VAL B N 1
ATOM 2014 C CA . VAL B 1 97 ? 3.939 -7.086 -1.809 1 98.94 97 VAL B CA 1
ATOM 2015 C C . VAL B 1 97 ? 4.113 -5.883 -0.888 1 98.94 97 VAL B C 1
ATOM 2017 O O . VAL B 1 97 ? 3.184 -5.09 -0.712 1 98.94 97 VAL B O 1
ATOM 2020 N N . GLY B 1 98 ? 5.234 -5.77 -0.26 1 98.94 98 GLY B N 1
ATOM 2021 C CA . GLY B 1 98 ? 5.59 -4.641 0.588 1 98.94 98 GLY B CA 1
ATOM 2022 C C . GLY B 1 98 ? 6.891 -3.975 0.179 1 98.94 98 GLY B C 1
ATOM 2023 O O . GLY B 1 98 ? 7.855 -4.652 -0.178 1 98.94 98 GLY B O 1
ATOM 2024 N N . VAL B 1 99 ? 6.883 -2.639 0.244 1 98.94 99 VAL B N 1
ATOM 2025 C CA . VAL B 1 99 ? 8.062 -1.869 -0.132 1 98.94 99 VAL B CA 1
ATOM 2026 C C . VAL B 1 99 ? 8.258 -0.705 0.837 1 98.94 99 VAL B C 1
ATOM 2028 O O . VAL B 1 99 ? 7.289 -0.031 1.204 1 98.94 99 VAL B O 1
ATOM 2031 N N . SER B 1 100 ? 9.445 -0.49 1.235 1 98.69 100 SER B N 1
ATOM 2032 C CA . SER B 1 100 ? 9.773 0.709 1.998 1 98.69 100 SER B CA 1
ATOM 2033 C C . SER B 1 100 ? 10.852 1.532 1.297 1 98.69 100 SER B C 1
ATOM 2035 O O . SER B 1 100 ? 11.742 0.976 0.652 1 98.69 100 SER B O 1
ATOM 2037 N N . SER B 1 101 ? 10.75 2.781 1.421 1 98 101 SER B N 1
ATOM 2038 C CA . SER B 1 101 ? 11.68 3.748 0.849 1 98 101 SER B CA 1
ATOM 2039 C C . SER B 1 101 ? 11.688 5.047 1.649 1 98 101 SER B C 1
ATOM 2041 O O . SER B 1 101 ? 10.93 5.195 2.605 1 98 101 SER B O 1
ATOM 2043 N N . ALA B 1 102 ? 12.594 5.895 1.28 1 95.19 102 ALA B N 1
ATOM 2044 C CA . ALA B 1 102 ? 12.664 7.191 1.944 1 95.19 102 ALA B CA 1
ATOM 2045 C C . ALA B 1 102 ? 11.492 8.078 1.54 1 95.19 102 ALA B C 1
ATOM 2047 O O . ALA B 1 102 ? 10.969 8.844 2.357 1 95.19 102 ALA B O 1
ATOM 2048 N N . HIS B 1 103 ? 11.016 7.922 0.298 1 95.56 103 HIS B N 1
ATOM 2049 C CA . HIS B 1 103 ? 9.977 8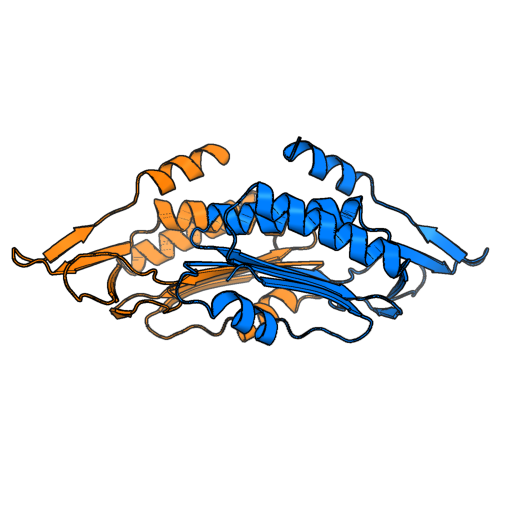.789 -0.243 1 95.56 103 HIS B CA 1
ATOM 2050 C C . HIS B 1 103 ? 8.789 7.984 -0.754 1 95.56 103 HIS B C 1
ATOM 2052 O O . HIS B 1 103 ? 8.969 6.906 -1.324 1 95.56 103 HIS B O 1
ATOM 2058 N N . ARG B 1 104 ? 7.602 8.648 -0.662 1 97.06 104 ARG B N 1
ATOM 2059 C CA . ARG B 1 104 ? 6.371 7.914 -0.944 1 97.06 104 ARG B CA 1
ATOM 2060 C C . ARG B 1 104 ? 6.297 7.512 -2.414 1 97.06 104 ARG B C 1
ATOM 2062 O O . ARG B 1 104 ? 5.801 6.434 -2.746 1 97.06 104 ARG B O 1
ATOM 2069 N N . GLY B 1 105 ? 6.789 8.375 -3.303 1 97.12 105 GLY B N 1
ATOM 2070 C CA . GLY B 1 105 ? 6.707 8.086 -4.727 1 97.12 105 GLY B CA 1
ATOM 2071 C C . GLY B 1 105 ? 7.352 6.762 -5.102 1 97.12 105 GLY B C 1
ATOM 2072 O O . GLY B 1 105 ? 6.742 5.949 -5.797 1 97.12 105 GLY B O 1
ATOM 2073 N N . ASP B 1 106 ? 8.578 6.57 -4.648 1 98.25 106 ASP B N 1
ATOM 2074 C CA . ASP B 1 106 ? 9.297 5.336 -4.941 1 98.25 106 ASP B CA 1
ATOM 2075 C C . ASP B 1 106 ? 8.562 4.121 -4.387 1 98.25 106 ASP B C 1
ATOM 2077 O O . ASP B 1 106 ? 8.484 3.082 -5.039 1 98.25 106 ASP B O 1
ATOM 2081 N N . ALA B 1 107 ? 8.07 4.227 -3.178 1 98.69 107 ALA B N 1
ATOM 2082 C CA . ALA B 1 107 ? 7.352 3.119 -2.549 1 98.69 107 ALA B CA 1
ATOM 2083 C C . ALA B 1 107 ? 6.121 2.729 -3.359 1 98.69 107 ALA B C 1
ATOM 2085 O O . ALA B 1 107 ? 5.887 1.544 -3.609 1 98.69 107 ALA B O 1
ATOM 2086 N N . TYR B 1 108 ? 5.348 3.766 -3.803 1 98.56 108 TYR B N 1
ATOM 2087 C CA . TYR B 1 108 ? 4.148 3.506 -4.594 1 98.56 108 TYR B CA 1
ATOM 2088 C C . TYR B 1 108 ? 4.504 2.863 -5.93 1 98.56 108 TYR B C 1
ATOM 2090 O O . TYR B 1 108 ? 3.951 1.823 -6.293 1 98.56 108 TYR B O 1
ATOM 2098 N N . LEU B 1 109 ? 5.395 3.463 -6.617 1 98.31 109 LEU B N 1
ATOM 2099 C CA . LEU B 1 109 ? 5.719 3.025 -7.973 1 98.31 109 LEU B CA 1
ATOM 2100 C C . LEU B 1 109 ? 6.312 1.62 -7.961 1 98.31 109 LEU B C 1
ATOM 2102 O O . LEU B 1 109 ? 5.906 0.765 -8.75 1 98.31 109 LEU B O 1
ATOM 2106 N N . ALA B 1 110 ? 7.211 1.396 -7.105 1 98.81 110 ALA B N 1
ATOM 2107 C CA . ALA B 1 110 ? 7.852 0.084 -7.039 1 98.81 110 ALA B CA 1
ATOM 2108 C C . ALA B 1 110 ? 6.848 -0.999 -6.656 1 98.81 110 ALA B C 1
ATOM 2110 O O . ALA B 1 110 ? 6.867 -2.096 -7.219 1 98.81 110 ALA B O 1
ATOM 2111 N N . ASN B 1 111 ? 6.02 -0.725 -5.656 1 98.94 111 ASN B N 1
ATOM 2112 C CA . ASN B 1 111 ? 5.031 -1.699 -5.215 1 98.94 111 ASN B CA 1
ATOM 2113 C C . ASN B 1 111 ? 4.105 -2.115 -6.355 1 98.94 111 ASN B C 1
ATOM 2115 O O . ASN B 1 111 ? 3.943 -3.307 -6.625 1 98.94 111 ASN B O 1
ATOM 2119 N N . GLU B 1 112 ? 3.557 -1.098 -7.027 1 98.69 112 GLU B N 1
ATOM 2120 C CA . GLU B 1 112 ? 2.645 -1.372 -8.133 1 98.69 112 GLU B CA 1
ATOM 2121 C C . GLU B 1 112 ? 3.365 -2.072 -9.281 1 98.69 112 GLU B C 1
ATOM 2123 O O . GLU B 1 112 ? 2.822 -2.994 -9.891 1 98.69 112 GLU B O 1
ATOM 2128 N N . PHE B 1 113 ? 4.559 -1.618 -9.57 1 98.69 113 PHE B N 1
ATOM 2129 C CA . PHE B 1 113 ? 5.379 -2.244 -10.594 1 98.69 113 PHE B CA 1
ATOM 2130 C C . PHE B 1 113 ? 5.559 -3.732 -10.32 1 98.69 113 PHE B C 1
ATOM 2132 O O . PHE B 1 113 ? 5.332 -4.566 -11.195 1 98.69 113 PHE B O 1
ATOM 2139 N N . ILE B 1 114 ? 5.953 -4.094 -9.117 1 98.81 114 ILE B N 1
ATOM 2140 C CA . ILE B 1 114 ? 6.203 -5.48 -8.734 1 98.81 114 ILE B CA 1
ATOM 2141 C C . ILE B 1 114 ? 4.918 -6.297 -8.867 1 98.81 114 ILE B C 1
ATOM 2143 O O . ILE B 1 114 ? 4.934 -7.398 -9.422 1 98.81 114 ILE B O 1
ATOM 2147 N N . MET B 1 115 ? 3.826 -5.758 -8.438 1 98.38 115 MET B N 1
ATOM 2148 C CA . MET B 1 115 ? 2.549 -6.461 -8.523 1 98.38 115 MET B CA 1
ATOM 2149 C C . MET B 1 115 ? 2.166 -6.715 -9.977 1 98.38 115 MET B C 1
ATOM 2151 O O . MET B 1 115 ? 1.727 -7.812 -10.328 1 98.38 115 MET B O 1
ATOM 2155 N N . ASP B 1 116 ? 2.291 -5.645 -10.805 1 97.44 116 ASP B N 1
ATOM 2156 C CA . ASP B 1 116 ? 1.913 -5.77 -12.211 1 97.44 116 ASP B CA 1
ATOM 2157 C C . ASP B 1 116 ? 2.732 -6.855 -12.898 1 97.44 116 ASP B C 1
ATOM 2159 O O . ASP B 1 116 ? 2.186 -7.676 -13.641 1 97.44 116 ASP B O 1
ATOM 2163 N N . TYR B 1 117 ? 3.975 -6.836 -12.688 1 97.25 117 TYR B N 1
ATOM 2164 C CA . TYR B 1 117 ? 4.84 -7.816 -13.336 1 97.25 117 TYR B CA 1
ATOM 2165 C C . TYR B 1 117 ? 4.621 -9.211 -12.75 1 97.25 117 TYR B C 1
ATOM 2167 O O . TYR B 1 117 ? 4.668 -10.203 -13.477 1 97.25 117 TYR B O 1
ATOM 2175 N N . LEU B 1 118 ? 4.438 -9.32 -11.422 1 96.94 118 LEU B N 1
ATOM 2176 C CA . LEU B 1 118 ? 4.152 -10.602 -10.789 1 96.94 118 LEU B CA 1
ATOM 2177 C C . LEU B 1 118 ? 2.91 -11.242 -11.406 1 96.94 118 LEU B C 1
ATOM 2179 O O . LEU B 1 118 ? 2.926 -12.43 -11.758 1 96.94 118 LEU B O 1
ATOM 2183 N N . LYS B 1 119 ? 1.875 -10.461 -11.586 1 94.19 119 LYS B N 1
ATOM 2184 C CA . LYS B 1 119 ? 0.605 -10.977 -12.094 1 94.19 119 LYS B CA 1
ATOM 2185 C C . LYS B 1 119 ? 0.729 -11.414 -13.555 1 94.19 119 LYS B C 1
ATOM 2187 O O . LYS B 1 119 ? -0.01 -12.289 -14.008 1 94.19 119 LYS B O 1
ATOM 2192 N N . THR B 1 120 ? 1.694 -10.844 -14.219 1 91 120 THR B N 1
ATOM 2193 C CA . THR B 1 120 ? 1.785 -11.078 -15.656 1 91 120 THR B CA 1
ATOM 2194 C C . THR B 1 120 ? 2.877 -12.094 -15.969 1 91 120 THR B C 1
ATOM 2196 O O . THR B 1 120 ? 2.709 -12.945 -16.844 1 91 120 THR B O 1
ATOM 2199 N N . LYS B 1 121 ? 3.982 -12.078 -15.195 1 91.31 121 LYS B N 1
ATOM 2200 C CA . LYS B 1 121 ? 5.176 -12.797 -15.633 1 91.31 121 LYS B CA 1
ATOM 2201 C C . LYS B 1 121 ? 5.477 -13.977 -14.711 1 91.31 121 LYS B C 1
ATOM 2203 O O . LYS B 1 121 ? 6.242 -14.875 -15.07 1 91.31 121 LYS B O 1
ATOM 2208 N N . ALA B 1 122 ? 5.016 -13.953 -13.508 1 91.25 122 ALA B N 1
ATOM 2209 C CA . ALA B 1 122 ? 5.344 -15.031 -12.586 1 91.25 122 ALA B CA 1
ATOM 2210 C C . ALA B 1 122 ? 4.605 -16.312 -12.953 1 91.25 122 ALA B C 1
ATOM 2212 O O . ALA B 1 122 ? 3.387 -16.297 -13.156 1 91.25 122 ALA B O 1
ATOM 2213 N N . PRO B 1 123 ? 5.27 -17.406 -13.078 1 90.56 123 PRO B N 1
ATOM 2214 C CA . PRO B 1 123 ? 4.668 -18.641 -13.57 1 90.56 123 PRO B CA 1
ATOM 2215 C C . PRO B 1 123 ? 3.844 -19.359 -12.5 1 90.56 123 PRO B C 1
ATOM 2217 O O . PRO B 1 123 ? 4.305 -20.344 -11.914 1 90.56 123 PRO B O 1
ATOM 2220 N N . PHE B 1 124 ? 2.738 -18.969 -12.234 1 91.81 124 PHE B N 1
ATOM 2221 C CA . PHE B 1 124 ? 1.711 -19.641 -11.445 1 91.81 124 PHE B CA 1
ATOM 2222 C C . PHE B 1 124 ? 0.585 -20.141 -12.344 1 91.81 124 PHE B C 1
ATOM 2224 O O . PHE B 1 124 ? 0.207 -19.469 -13.312 1 91.81 124 PHE B O 1
ATOM 2231 N N . TRP B 1 125 ? 0.049 -21.234 -12.109 1 87 125 TRP B N 1
ATOM 2232 C CA . TRP B 1 125 ? -1.09 -21.688 -12.906 1 87 125 TRP B CA 1
ATOM 2233 C C . TRP B 1 125 ? -2.154 -22.328 -12.016 1 87 125 TRP B C 1
ATOM 2235 O O . TRP B 1 125 ? -1.839 -22.891 -10.961 1 87 125 TRP B O 1
ATOM 2245 N N . LYS B 1 126 ? -3.375 -22.031 -12.383 1 82.12 126 LYS B N 1
ATOM 2246 C CA . LYS B 1 126 ? -4.543 -22.516 -11.648 1 82.12 126 LYS B CA 1
ATOM 2247 C C . LYS B 1 126 ? -5 -23.875 -12.156 1 82.12 126 LYS B C 1
ATOM 2249 O O . LYS B 1 126 ? -5.078 -24.094 -13.367 1 82.12 126 LYS B O 1
ATOM 2254 N N . ARG B 1 127 ? -5.211 -24.672 -11.203 1 75.81 127 ARG B N 1
ATOM 2255 C CA . ARG B 1 127 ? -5.801 -25.953 -11.57 1 75.81 127 ARG B CA 1
ATOM 2256 C C . ARG B 1 127 ? -7.312 -25.938 -11.383 1 75.81 127 ARG B C 1
ATOM 2258 O O . ARG B 1 127 ? -7.801 -25.672 -10.281 1 75.81 127 ARG B O 1
ATOM 2265 N N . GLU B 1 128 ? -8.062 -25.828 -12.43 1 64.06 128 GLU B N 1
ATOM 2266 C CA . GLU B 1 128 ? -9.508 -25.984 -12.32 1 64.06 128 GLU B CA 1
ATOM 2267 C C . GLU B 1 128 ? -9.945 -27.391 -12.695 1 64.06 128 GLU B C 1
ATOM 2269 O O . GLU B 1 128 ? -9.422 -27.984 -13.641 1 64.06 128 GLU B O 1
ATOM 2274 N N . THR B 1 129 ? -10.57 -27.984 -11.734 1 58.78 129 THR B N 1
ATOM 2275 C CA . THR B 1 129 ? -11.148 -29.281 -12.047 1 58.78 129 THR B CA 1
ATOM 2276 C C . THR B 1 129 ? -12.539 -29.125 -12.656 1 58.78 129 THR B C 1
ATOM 2278 O O . THR B 1 129 ? -13.43 -28.516 -12.047 1 58.78 129 THR B O 1
ATOM 2281 N N . THR B 1 130 ? -12.688 -29.203 -13.898 1 55.81 130 THR B N 1
ATOM 2282 C CA . THR B 1 130 ? -13.992 -29.219 -14.539 1 55.81 130 THR B CA 1
ATOM 2283 C C . THR B 1 130 ? -14.492 -30.656 -14.711 1 55.81 130 THR B C 1
ATOM 2285 O O . THR B 1 130 ? -13.773 -31.609 -14.414 1 55.81 130 THR B O 1
ATOM 2288 N N . ALA B 1 131 ? -15.82 -30.781 -14.93 1 60.66 131 ALA B N 1
ATOM 2289 C CA . ALA B 1 131 ? -16.422 -32.062 -15.242 1 60.66 131 ALA B CA 1
ATOM 2290 C C . ALA B 1 131 ? -15.602 -32.812 -16.297 1 60.66 131 ALA B C 1
ATOM 2292 O O . ALA B 1 131 ? -15.586 -34.062 -16.328 1 60.66 131 ALA B O 1
ATOM 2293 N N . GLU B 1 132 ? -15.086 -32.094 -17.141 1 59.69 132 GLU B N 1
ATOM 2294 C CA . GLU B 1 132 ? -14.359 -32.688 -18.281 1 59.69 132 GLU B CA 1
ATOM 2295 C C . GLU B 1 132 ? -12.891 -32.875 -17.938 1 59.69 132 GLU B C 1
ATOM 2297 O O . GLU B 1 132 ? -12.125 -33.406 -18.766 1 59.69 132 GLU B O 1
ATOM 2302 N N . GLY B 1 133 ? -12.562 -32.531 -16.766 1 60.75 133 GLY B N 1
ATOM 2303 C CA . GLY B 1 133 ? -11.172 -32.688 -16.375 1 60.75 133 GLY B CA 1
ATOM 2304 C C . GLY B 1 133 ? -10.555 -31.406 -15.844 1 60.75 133 GLY B C 1
ATOM 2305 O O . GLY B 1 133 ? -11.266 -30.484 -15.445 1 60.75 133 GLY B O 1
ATOM 2306 N N . GLU B 1 134 ? -9.234 -31.422 -15.727 1 60.06 134 GLU B N 1
ATOM 2307 C CA . GLU B 1 134 ? -8.477 -30.328 -15.148 1 60.06 134 GLU B CA 1
ATOM 2308 C C . GLU B 1 134 ? -8.18 -29.25 -16.188 1 60.06 134 GLU B C 1
ATOM 2310 O O . GLU B 1 134 ? -7.855 -29.562 -17.344 1 60.06 134 GLU B O 1
ATOM 2315 N N . ARG B 1 135 ? -8.75 -28.016 -16.094 1 61.66 135 ARG B N 1
ATOM 2316 C CA . ARG B 1 135 ? -8.445 -26.906 -16.984 1 61.66 135 ARG B CA 1
ATOM 2317 C C . ARG B 1 135 ? -7.555 -25.875 -16.297 1 61.66 135 ARG B C 1
ATOM 2319 O O . ARG B 1 135 ? -7.746 -25.578 -15.117 1 61.66 135 ARG B O 1
ATOM 2326 N N . TRP B 1 136 ? -6.363 -25.609 -17.031 1 59.94 136 TRP B N 1
ATOM 2327 C CA . TRP B 1 136 ? -5.383 -24.656 -16.531 1 59.94 136 TRP B CA 1
ATOM 2328 C C . TRP B 1 136 ? -5.645 -23.266 -17.109 1 59.94 136 TRP B C 1
ATOM 2330 O O . TRP B 1 136 ? -5.906 -23.125 -18.312 1 59.94 136 TRP B O 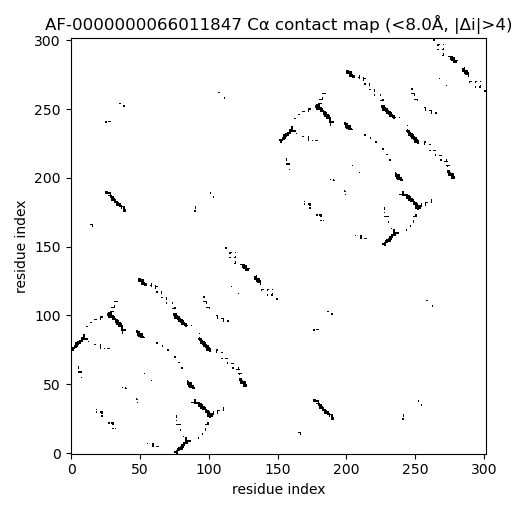1
ATOM 2340 N N . ILE B 1 137 ? -5.984 -22.406 -16.172 1 59.81 137 ILE B N 1
ATOM 2341 C CA . ILE B 1 137 ? -6.203 -21.031 -16.609 1 59.81 137 ILE B CA 1
ATOM 2342 C C . ILE B 1 137 ? -4.945 -20.203 -16.359 1 59.81 137 ILE B C 1
ATOM 2344 O O . ILE B 1 137 ? -4.398 -20.203 -15.25 1 59.81 137 ILE B O 1
ATOM 2348 N N . GLU B 1 138 ? -4.387 -19.688 -17.531 1 58.81 138 GLU B N 1
ATOM 2349 C CA . GLU B 1 138 ? -3.197 -18.859 -17.469 1 58.81 138 GLU B CA 1
ATOM 2350 C C . GLU B 1 138 ? -3.562 -17.391 -17.219 1 58.81 138 GLU B C 1
ATOM 2352 O O . GLU B 1 138 ? -4.734 -17.062 -17 1 58.81 138 GLU B O 1
ATOM 2357 N N . SER B 1 139 ? -2.691 -16.469 -17.5 1 62.78 139 SER B N 1
ATOM 2358 C CA . SER B 1 139 ? -2.654 -15.023 -17.281 1 62.78 139 SER B CA 1
ATOM 2359 C C . SER B 1 139 ? -3.844 -14.328 -17.938 1 62.78 139 SER B C 1
ATOM 2361 O O . SER B 1 139 ? -4.355 -14.797 -18.969 1 62.78 139 SER B O 1
ATOM 2363 N N . ARG B 1 140 ? -4.457 -13.289 -17.25 1 68.06 140 ARG B N 1
ATOM 2364 C CA . ARG B 1 140 ? -5.574 -12.508 -17.766 1 68.06 140 ARG B CA 1
ATOM 2365 C C . ARG B 1 140 ? -5.086 -11.375 -18.672 1 68.06 140 ARG B C 1
ATOM 2367 O O . ARG B 1 140 ? -4.031 -10.789 -18.422 1 68.06 140 ARG B O 1
ATOM 2374 N N . GLU B 1 141 ? -5.781 -11.07 -19.75 1 67.94 141 GLU B N 1
ATOM 2375 C CA . GLU B 1 141 ? -5.527 -9.945 -20.656 1 67.94 141 GLU B CA 1
ATOM 2376 C C . GLU B 1 141 ? -5.391 -8.641 -19.891 1 67.94 141 GLU B C 1
ATOM 2378 O O . GLU B 1 141 ? -4.562 -7.793 -20.234 1 67.94 141 GLU B O 1
ATOM 2383 N N . SER B 1 142 ? -6.113 -8.445 -18.859 1 74.12 142 SER B N 1
ATOM 2384 C CA . SER B 1 142 ? -6.062 -7.23 -18.047 1 74.12 142 SER B CA 1
ATOM 2385 C C . SER B 1 142 ? -4.695 -7.062 -17.391 1 74.12 142 SER B C 1
ATOM 2387 O O . SER B 1 142 ? -4.191 -5.945 -17.281 1 74.12 142 SER B O 1
ATOM 2389 N N . ASP B 1 143 ? -4.055 -8.094 -17.109 1 83.12 143 ASP B N 1
ATOM 2390 C CA . ASP B 1 143 ? -2.729 -8.039 -16.5 1 83.12 143 ASP B CA 1
ATOM 2391 C C . ASP B 1 143 ? -1.683 -7.566 -17.516 1 83.12 143 ASP B C 1
ATOM 2393 O O . ASP B 1 143 ? -0.793 -6.785 -17.172 1 83.12 143 ASP B O 1
ATOM 2397 N N . GLU B 1 144 ? -1.885 -7.969 -18.75 1 81.75 144 GLU B N 1
ATOM 2398 C CA . GLU B 1 144 ? -0.949 -7.555 -19.781 1 81.75 144 GLU B CA 1
ATOM 2399 C C . GLU B 1 144 ? -1.058 -6.059 -20.062 1 81.75 144 GLU B C 1
ATOM 2401 O O . GLU B 1 144 ? -0.051 -5.395 -20.312 1 81.75 144 GLU B O 1
ATOM 2406 N N . GLN B 1 145 ? -2.215 -5.527 -19.969 1 81.5 145 GLN B N 1
ATOM 2407 C CA . GLN B 1 145 ? -2.447 -4.105 -20.203 1 81.5 145 GLN B CA 1
ATOM 2408 C C . GLN B 1 145 ? -1.776 -3.254 -19.125 1 81.5 145 GLN B C 1
ATOM 2410 O O . GLN B 1 145 ? -1.28 -2.162 -19.422 1 81.5 145 GLN B O 1
ATOM 2415 N N . GLN B 1 146 ? -1.696 -3.789 -18 1 83.94 146 GLN B N 1
ATOM 2416 C CA . GLN B 1 146 ? -1.108 -3.039 -16.891 1 83.94 146 GLN B CA 1
ATOM 2417 C C . GLN B 1 146 ? 0.397 -2.875 -17.078 1 83.94 146 GLN B C 1
ATOM 2419 O O . GLN B 1 146 ? 1 -1.951 -16.531 1 83.94 146 GLN B O 1
ATOM 2424 N N . LEU B 1 147 ? 0.983 -3.664 -17.875 1 87.69 147 LEU B N 1
ATOM 2425 C CA . LEU B 1 147 ? 2.426 -3.592 -18.078 1 87.69 147 LEU B CA 1
ATOM 2426 C C . LEU B 1 147 ? 2.785 -2.43 -19 1 87.69 147 LEU B C 1
ATOM 2428 O O . LEU B 1 147 ? 3.93 -1.966 -19 1 87.69 147 LEU B O 1
ATOM 2432 N N . GLU B 1 148 ? 1.842 -1.986 -19.734 1 86.31 148 GLU B N 1
ATOM 2433 C CA . GLU B 1 148 ? 2.084 -0.955 -20.734 1 86.31 148 GLU B CA 1
ATOM 2434 C C . GLU B 1 148 ? 2.553 0.346 -20.078 1 86.31 148 GLU B C 1
ATOM 2436 O O . GLU B 1 148 ? 3.35 1.084 -20.672 1 86.31 148 GLU B O 1
ATOM 2441 N N . LYS B 1 149 ? 2.143 0.574 -18.922 1 87.75 149 LYS B N 1
ATOM 2442 C CA . LYS B 1 149 ? 2.477 1.834 -18.266 1 87.75 149 LYS B CA 1
ATOM 2443 C C . LYS B 1 149 ? 3.934 1.849 -17.812 1 87.75 149 LYS B C 1
ATOM 2445 O O . LYS B 1 149 ? 4.469 2.9 -17.453 1 87.75 149 LYS B O 1
ATOM 2450 N N . TRP B 1 150 ? 4.551 0.752 -17.891 1 91.5 150 TRP B N 1
ATOM 2451 C CA . TRP B 1 150 ? 5.922 0.687 -17.391 1 91.5 150 TRP B CA 1
ATOM 2452 C C . TRP B 1 150 ? 6.918 0.661 -18.547 1 91.5 150 TRP B C 1
ATOM 2454 O O . TRP B 1 150 ? 8.133 0.631 -18.328 1 91.5 150 TRP B O 1
ATOM 2464 N N . ARG B 1 151 ? 6.426 0.518 -19.766 1 83.5 151 ARG B N 1
ATOM 2465 C CA . ARG B 1 151 ? 7.277 0.519 -20.938 1 83.5 151 ARG B CA 1
ATOM 2466 C C . ARG B 1 151 ? 7.832 1.913 -21.219 1 83.5 151 ARG B C 1
ATOM 2468 O O . ARG B 1 151 ? 7.18 2.916 -20.922 1 83.5 151 ARG B O 1
#

Solvent-accessible surface area (backbone atoms only — not comparable to full-atom values): 15989 Å² total; per-residue (Å²): 123,79,44,75,47,77,48,79,39,69,66,85,82,60,68,57,62,51,48,53,62,41,55,58,54,64,71,29,18,13,34,27,38,38,39,32,27,33,51,79,62,87,52,88,64,85,67,66,54,49,32,37,47,68,48,67,73,60,30,52,51,45,52,48,50,47,53,51,51,40,54,71,74,35,73,57,39,28,38,37,39,40,37,48,39,40,80,43,38,53,58,37,72,38,35,38,40,33,21,10,6,57,42,58,66,44,12,52,52,42,40,52,49,45,52,37,48,45,60,53,65,40,57,59,38,35,56,36,80,46,98,91,37,77,43,74,53,71,74,58,73,70,36,58,59,56,47,59,78,74,108,123,78,44,74,49,80,48,79,39,68,65,84,80,60,69,57,62,49,47,52,62,41,54,59,54,64,70,30,18,14,34,28,37,37,40,33,28,34,51,78,62,87,52,88,64,86,67,65,55,48,31,36,47,67,48,67,72,59,30,53,51,45,50,48,50,47,53,50,52,40,56,72,74,35,75,57,38,28,38,37,39,39,36,47,38,41,81,41,38,51,56,35,73,37,37,38,40,35,21,11,5,56,44,58,66,45,12,51,51,41,38,51,49,44,50,36,46,46,60,52,65,40,56,59,39,35,53,35,78,47,98,90,37,77,44,75,52,69,74,58,72,70,36,57,59,56,48,59,78,74,107

Organism: Haemophilus ducreyi (strain 35000HP / ATCC 700724) (NCBI:txid233412)

Nearest PDB structures (foldseek):
  1nvj-assembly1_B  TM=9.538E-01  e=8.955E-18  Escherichia coli
  4ap8-assembly1_A  TM=9.460E-01  e=7.506E-13  Homo sapiens
  8hlg-assembly1_B  TM=9.025E-01  e=2.934E-13  Deinococcus radiodurans R1 = ATCC 13939 = DSM 20539
  2q5w-assembly1_E  TM=8.823E-01  e=1.027E-12  Staphylococcus aureus
  6jbz-assembly1_C  TM=8.379E-01  e=4.012E-13  Mycobacterium tuberculosis

InterPro domains:
  IPR003448 Molybdopterin biosynthesis MoaE [PF02391] (8-121)
  IPR003448 Molybdopterin biosynthesis MoaE [cd00756] (13-137)
  IPR036563 Molybdopterin biosynthesis MoaE subunit superfamily [G3DSA:3.90.1170.40] (1-150)
  IPR036563 Molybdopterin biosynthesis MoaE subunit superfamily [SSF54690] (5-150)